Protein AF-A0A1Y6BEH5-F1 (afdb_monomer_lite)

Organism: NCBI:txid1513793

Secondary structure (DSSP, 8-state):
-PPP----------------------------------------------------TTTT-EEEEEEPTT-BTT-SS-EEEEEEE---------EEEEEEEE-TT--EEEEEEEEEETTTTEEEEE--TTTTT--EEEEEEEETTSPPEEEEEE--SEEE-B--TTSBPTT-S-----TT--S---EEEEEPHHHHHHHHHHH-----TT--EEEE-SSSS--EEEEEEES-TTSSS-SEEEEEEEE-GGGGGGTS-TTEEE----HHHHHHHHHHHHHTSTT--EEEEEEE-SSSTT--EEE-------

Radius of gyration: 27.45 Å; chains: 1; bounding box: 93×40×83 Å

Sequence (310 aa):
MARALRNTTICFLISFTYIACSDSSFNETESDKSSETKQSTDSTVEDELFTINEPISVGGAFLTCTYQPDQAQEQVNKTAECQLAGIEESKVETFEAKFFKLDIEGASYPLEILENDGRSLRWIVQETPATLQFPSFQLRLSINGSEEFNFEAKAPESLELAVNLAYWLAGEPNDFETPGVPGNEDCVEMRAKPLRDAHIASSGIDNGPLAALNDVPCVNFLNSPFLCRKVNAATQGPLFLISDFTGEFNSYASACPDSYFFGLPHGEDETLQVINLLDNQEGVDRIWVNLNDQVEENSFQVIMNQSAEQ

Structure (mmCIF, N/CA/C/O backbone):
data_AF-A0A1Y6BEH5-F1
#
_entry.id   AF-A0A1Y6BEH5-F1
#
loop_
_atom_site.group_PDB
_atom_site.id
_atom_site.type_symbol
_atom_site.label_atom_id
_atom_site.label_alt_id
_atom_site.label_comp_id
_atom_site.label_asym_id
_atom_site.label_entity_id
_atom_site.label_seq_id
_atom_site.pdbx_PDB_ins_code
_atom_site.Cartn_x
_atom_site.Cartn_y
_atom_site.Cartn_z
_atom_site.occupancy
_atom_site.B_iso_or_equiv
_atom_site.auth_seq_id
_atom_site.auth_comp_id
_atom_site.auth_asym_id
_atom_site.auth_atom_id
_atom_site.pdbx_PDB_model_num
ATOM 1 N N . MET A 1 1 ? -53.948 24.021 58.761 1.00 40.94 1 MET A N 1
ATOM 2 C CA . MET A 1 1 ? -53.669 23.598 57.370 1.00 40.94 1 MET A CA 1
ATOM 3 C C . MET A 1 1 ? -52.187 23.763 57.087 1.00 40.94 1 MET A C 1
ATOM 5 O O . MET A 1 1 ? -51.544 24.568 57.746 1.00 40.94 1 MET A O 1
ATOM 9 N N . ALA A 1 2 ? -51.667 22.878 56.243 1.00 39.91 2 ALA A N 1
ATOM 10 C CA . ALA A 1 2 ? -50.314 22.339 56.276 1.00 39.91 2 ALA A CA 1
ATOM 11 C C . ALA A 1 2 ? -49.195 23.280 55.791 1.00 39.91 2 ALA A C 1
ATOM 13 O O . ALA A 1 2 ? -49.415 24.240 55.060 1.00 39.91 2 ALA A O 1
ATOM 14 N N . ARG A 1 3 ? -47.990 22.944 56.266 1.00 37.44 3 ARG A N 1
ATOM 15 C CA . ARG A 1 3 ? -46.695 23.610 56.096 1.00 37.44 3 ARG A CA 1
ATOM 16 C C . ARG A 1 3 ? -46.134 23.459 54.676 1.00 37.44 3 ARG A C 1
ATOM 18 O O . ARG A 1 3 ? -46.269 22.404 54.069 1.00 37.44 3 ARG A O 1
ATOM 25 N N . ALA A 1 4 ? -45.416 24.488 54.232 1.00 44.19 4 ALA A N 1
ATOM 26 C CA . ALA A 1 4 ? -44.516 24.477 53.081 1.00 44.19 4 ALA A CA 1
ATOM 27 C C . ALA A 1 4 ? -43.159 23.819 53.418 1.00 44.19 4 ALA A C 1
ATOM 29 O O . ALA A 1 4 ? -42.630 24.045 54.506 1.00 44.19 4 ALA A O 1
ATOM 30 N N . LEU A 1 5 ? -42.582 23.077 52.465 1.00 38.16 5 LEU A N 1
ATOM 31 C CA . LEU A 1 5 ? -41.190 22.586 52.404 1.00 38.16 5 LEU A CA 1
ATOM 32 C C . LEU A 1 5 ? -40.837 22.505 50.902 1.00 38.16 5 LEU A C 1
ATOM 34 O O . LEU A 1 5 ? -41.513 21.795 50.171 1.00 38.16 5 LEU A O 1
ATOM 38 N N . ARG A 1 6 ? -40.098 23.473 50.346 1.00 40.03 6 ARG A N 1
ATOM 39 C CA . ARG A 1 6 ? -38.627 23.648 50.265 1.00 40.03 6 ARG A CA 1
ATOM 40 C C . ARG A 1 6 ? -37.959 22.835 49.143 1.00 40.03 6 ARG A C 1
ATOM 42 O O . ARG A 1 6 ? -37.852 21.620 49.225 1.00 40.03 6 ARG A O 1
ATOM 49 N N . ASN A 1 7 ? -37.450 23.594 48.166 1.00 41.28 7 ASN A N 1
ATOM 50 C CA . ASN A 1 7 ? -36.404 23.252 47.200 1.00 41.28 7 ASN A CA 1
ATOM 51 C C . ASN A 1 7 ? -35.220 22.531 47.849 1.00 41.28 7 ASN A C 1
ATOM 53 O O . ASN A 1 7 ? -34.773 22.913 48.934 1.00 41.28 7 ASN A O 1
ATOM 57 N N . THR A 1 8 ? -34.612 21.604 47.113 1.00 37.66 8 THR A N 1
ATOM 58 C CA . THR A 1 8 ? -33.195 21.277 47.293 1.00 37.66 8 THR A CA 1
ATOM 59 C C . THR A 1 8 ? -32.581 20.957 45.934 1.00 37.66 8 THR A C 1
ATOM 61 O O . THR A 1 8 ? -32.662 19.841 45.438 1.00 37.66 8 THR A O 1
ATOM 64 N N . THR A 1 9 ? -31.997 21.982 45.315 1.00 39.88 9 THR A N 1
ATOM 65 C CA . THR A 1 9 ? -30.960 21.834 44.293 1.00 39.88 9 THR A CA 1
ATOM 66 C C . THR A 1 9 ? -29.693 21.401 45.021 1.00 39.88 9 THR A C 1
ATOM 68 O O . THR A 1 9 ? -29.254 22.101 45.933 1.00 39.88 9 THR A O 1
ATOM 71 N N . ILE A 1 10 ? -29.126 20.254 44.658 1.00 38.78 10 ILE A N 1
ATOM 72 C CA . ILE A 1 10 ? -27.823 19.815 45.158 1.00 38.78 10 ILE A CA 1
ATOM 73 C C . ILE A 1 10 ? -26.832 19.971 44.006 1.00 38.78 10 ILE A C 1
ATOM 75 O O . ILE A 1 10 ? -26.853 19.199 43.054 1.00 38.78 10 ILE A O 1
ATOM 79 N N . CYS A 1 11 ? -25.998 21.006 44.092 1.00 32.75 11 CYS A N 1
ATOM 80 C CA . CYS A 1 11 ? -24.755 21.098 43.335 1.00 32.75 11 CYS A CA 1
ATOM 81 C C . CYS A 1 11 ? -23.691 20.287 44.080 1.00 32.75 11 CYS A C 1
ATOM 83 O O . CYS A 1 11 ? -23.475 20.529 45.268 1.00 32.75 11 CYS A O 1
ATOM 85 N N . PHE A 1 12 ? -22.996 19.385 43.391 1.00 30.17 12 PHE A N 1
ATOM 86 C CA . PHE A 1 12 ? -21.736 18.832 43.880 1.00 30.17 12 PHE A CA 1
ATOM 87 C C . PHE A 1 12 ? -20.583 19.513 43.140 1.00 30.17 12 PHE A C 1
ATOM 89 O O . PHE A 1 12 ? -20.413 19.348 41.938 1.00 30.17 12 PHE A O 1
ATOM 96 N N . LEU A 1 13 ? -19.823 20.313 43.886 1.00 33.16 13 LEU A N 1
ATOM 97 C CA . LEU A 1 13 ? -18.470 20.748 43.557 1.00 33.16 13 LEU A CA 1
ATOM 98 C C . LEU A 1 13 ? -17.536 19.809 44.320 1.00 33.16 13 LEU A C 1
ATOM 100 O O . LEU A 1 13 ? -17.614 19.752 45.547 1.00 33.16 13 LEU A O 1
ATOM 104 N N . ILE A 1 14 ? -16.676 19.078 43.616 1.00 34.44 14 ILE A N 1
ATOM 105 C CA . ILE A 1 14 ? -15.576 18.337 44.235 1.00 34.44 14 ILE A CA 1
ATOM 106 C C . ILE A 1 14 ? -14.278 18.899 43.656 1.00 34.44 14 ILE A C 1
ATOM 108 O O . ILE A 1 14 ? -13.993 18.744 42.473 1.00 34.44 14 ILE A O 1
ATOM 112 N N . SER A 1 15 ? -13.533 19.600 44.513 1.00 26.98 15 SER A N 1
ATOM 113 C CA . SER A 1 15 ? -12.147 20.015 44.294 1.00 26.98 15 SER A CA 1
ATOM 114 C C . SER A 1 15 ? -11.205 18.899 44.738 1.00 26.98 15 SER A C 1
ATOM 116 O O . SER A 1 15 ? -11.446 18.290 45.780 1.00 26.98 15 SER A O 1
ATOM 118 N N . PHE A 1 16 ? -10.084 18.719 44.037 1.00 34.97 16 PHE A N 1
ATOM 119 C CA . PHE A 1 16 ? -8.921 18.019 44.583 1.00 34.97 16 PHE A CA 1
ATOM 120 C C . PHE A 1 16 ? -7.732 18.968 44.708 1.00 34.97 16 PHE A C 1
ATOM 122 O O . PHE A 1 16 ? -7.386 19.713 43.792 1.00 34.97 16 PHE A O 1
ATOM 129 N N . THR A 1 17 ? -7.162 18.956 45.908 1.00 32.78 17 THR A N 1
ATOM 130 C CA . THR A 1 17 ? -6.032 19.757 46.369 1.00 32.78 17 THR A CA 1
ATOM 131 C C . THR A 1 17 ? -4.725 19.033 46.050 1.00 32.78 17 THR A C 1
ATOM 133 O O . THR A 1 17 ? -4.581 17.851 46.351 1.00 32.78 17 THR A O 1
ATOM 136 N N . TYR A 1 18 ? -3.761 19.761 45.491 1.00 27.81 18 TYR A N 1
ATOM 137 C CA . TYR A 1 18 ? -2.374 19.327 45.304 1.00 27.81 18 TYR A CA 1
ATOM 138 C C . TYR A 1 1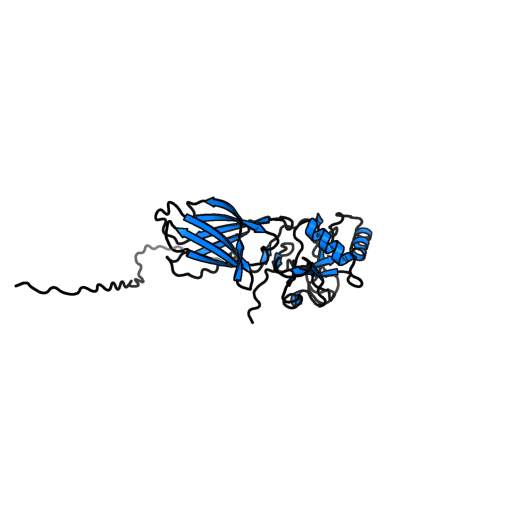8 ? -1.678 19.181 46.671 1.00 27.81 18 TYR A C 1
ATOM 140 O O . TYR A 1 18 ? -1.738 20.108 47.481 1.00 27.81 18 TYR A O 1
ATOM 148 N N . ILE A 1 19 ? -0.984 18.067 46.924 1.00 33.00 19 ILE A N 1
ATOM 149 C CA . ILE A 1 19 ? -0.007 17.959 48.019 1.00 33.00 19 ILE A CA 1
ATOM 150 C C . ILE A 1 19 ? 1.345 17.627 47.394 1.00 33.00 19 ILE A C 1
ATOM 152 O O . ILE A 1 19 ? 1.553 16.527 46.893 1.00 33.00 19 ILE A O 1
ATOM 156 N N . ALA A 1 20 ? 2.252 18.602 47.434 1.00 29.19 20 ALA A N 1
ATOM 157 C CA . ALA A 1 20 ? 3.662 18.436 47.119 1.00 29.19 20 ALA A CA 1
ATOM 158 C C . ALA A 1 20 ? 4.507 18.555 48.401 1.00 29.19 20 ALA A C 1
ATOM 160 O O . ALA A 1 20 ? 4.291 19.468 49.196 1.00 29.19 20 ALA A O 1
ATOM 161 N N . CYS A 1 21 ? 5.490 17.651 48.495 1.00 31.17 21 CYS A N 1
ATOM 162 C CA . CYS A 1 21 ? 6.735 17.655 49.282 1.00 31.17 21 CYS A CA 1
ATOM 163 C C . CYS A 1 21 ? 6.673 17.595 50.823 1.00 31.17 21 CYS A C 1
ATOM 165 O O . CYS A 1 21 ? 6.164 18.500 51.471 1.00 31.17 21 CYS A O 1
ATOM 167 N N . SER A 1 22 ? 7.373 16.619 51.424 1.00 31.11 22 SER A N 1
ATOM 168 C CA . SER A 1 22 ? 8.805 16.771 51.772 1.00 31.11 22 SER A CA 1
ATOM 169 C C . SER A 1 22 ? 9.362 15.570 52.562 1.00 31.11 22 SER A C 1
ATOM 171 O O . SER A 1 22 ? 8.717 15.090 53.492 1.00 31.11 22 SER A O 1
ATOM 173 N N . ASP A 1 23 ? 10.588 15.170 52.215 1.00 33.00 23 ASP A N 1
ATOM 174 C CA . ASP A 1 23 ? 11.483 14.211 52.887 1.00 33.00 23 ASP A CA 1
ATOM 175 C C . ASP A 1 23 ? 11.692 14.406 54.403 1.00 33.00 23 ASP A C 1
ATOM 177 O O . ASP A 1 23 ? 11.640 15.526 54.914 1.00 33.00 23 ASP A O 1
ATOM 181 N N . SER A 1 24 ? 12.086 13.325 55.102 1.00 33.28 24 SER A N 1
ATOM 182 C CA . SER A 1 24 ? 13.393 13.233 55.806 1.00 33.28 24 SER A CA 1
ATOM 183 C C . SER A 1 24 ? 13.544 11.983 56.700 1.00 33.28 24 SER A C 1
ATOM 185 O O . SER A 1 24 ? 12.731 11.754 57.589 1.00 33.28 24 SER A O 1
ATOM 187 N N . SER A 1 25 ? 14.634 11.221 56.494 1.00 31.62 25 SER A N 1
ATOM 188 C CA . SER A 1 25 ? 15.637 10.775 57.503 1.00 31.62 25 SER A CA 1
ATOM 189 C C . SER A 1 25 ? 16.457 9.588 56.935 1.00 31.62 25 SER A C 1
ATOM 191 O O . SER A 1 25 ? 15.902 8.509 56.758 1.00 31.62 25 SER A O 1
ATOM 193 N N . PHE A 1 26 ? 17.664 9.773 56.387 1.00 28.70 26 PHE A N 1
ATOM 194 C CA . PHE A 1 26 ? 18.996 9.892 57.023 1.00 28.70 26 PHE A CA 1
ATOM 195 C C . PHE A 1 26 ? 19.583 8.580 57.591 1.00 28.70 26 PHE A C 1
ATOM 197 O O . PHE A 1 26 ? 19.110 8.075 58.607 1.00 28.70 26 PHE A O 1
ATOM 204 N N . ASN A 1 27 ? 20.671 8.098 56.971 1.00 29.80 27 ASN A N 1
ATOM 205 C CA . ASN A 1 27 ? 21.875 7.641 57.675 1.00 29.80 27 ASN A CA 1
ATOM 206 C C . ASN A 1 27 ? 23.115 7.673 56.750 1.00 29.80 27 ASN A C 1
ATOM 208 O O . ASN A 1 27 ? 23.102 7.111 55.657 1.00 29.80 27 ASN A O 1
ATOM 212 N N . GLU A 1 28 ? 24.158 8.356 57.232 1.00 34.62 28 GLU A N 1
ATOM 213 C CA . 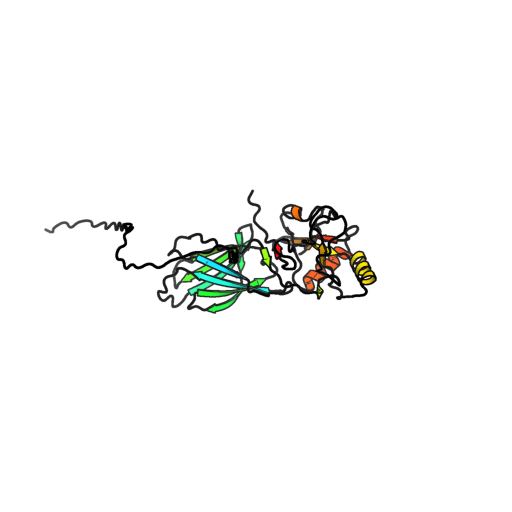GLU A 1 28 ? 25.565 8.389 56.777 1.00 34.62 28 GLU A CA 1
ATOM 214 C C . GLU A 1 28 ? 26.222 6.985 56.905 1.00 34.62 28 GLU A C 1
ATOM 216 O O . GLU A 1 28 ? 25.680 6.132 57.604 1.00 34.62 28 GLU A O 1
ATOM 221 N N . THR A 1 29 ? 27.341 6.619 56.254 1.00 30.28 29 THR A N 1
ATOM 222 C CA . THR A 1 29 ? 28.691 7.227 56.334 1.00 30.28 29 THR A CA 1
ATOM 223 C C . THR A 1 29 ? 29.611 6.821 55.154 1.00 30.28 29 THR A C 1
ATOM 225 O O . THR A 1 29 ? 29.446 5.764 54.551 1.00 30.28 29 THR A O 1
ATOM 228 N N . GLU A 1 30 ? 30.595 7.689 54.882 1.00 34.06 30 GLU A N 1
ATOM 229 C CA . GLU A 1 30 ? 31.689 7.705 53.883 1.00 34.06 30 GLU A CA 1
ATOM 230 C C . GLU A 1 30 ? 32.597 6.456 53.750 1.00 34.06 30 GLU A C 1
ATOM 232 O O . GLU A 1 30 ? 32.882 5.794 54.745 1.00 34.06 30 GLU A O 1
ATOM 237 N N . SER A 1 31 ? 33.222 6.272 52.566 1.00 27.03 31 SER A N 1
ATOM 238 C CA . SER A 1 31 ? 34.702 6.276 52.411 1.00 27.03 31 SER A CA 1
ATOM 239 C C . SER A 1 31 ? 35.182 6.243 50.935 1.00 27.03 31 SER A C 1
ATOM 241 O O . SER A 1 31 ? 34.956 5.275 50.220 1.00 27.03 31 SER A O 1
ATOM 243 N N . ASP A 1 32 ? 35.870 7.323 50.540 1.00 27.83 32 ASP A N 1
ATOM 244 C CA . ASP A 1 32 ? 37.078 7.467 49.694 1.00 27.83 32 ASP A CA 1
ATOM 245 C C . ASP A 1 32 ? 37.250 6.902 48.246 1.00 27.83 32 ASP A C 1
ATOM 247 O O . ASP A 1 32 ? 37.296 5.703 47.994 1.00 27.83 32 ASP A O 1
ATOM 251 N N . LYS A 1 33 ? 37.641 7.859 47.372 1.00 30.19 33 LYS A N 1
ATOM 252 C CA . LYS A 1 33 ? 38.680 7.855 46.300 1.00 30.19 33 LYS A CA 1
ATOM 253 C C . LYS A 1 33 ? 38.455 7.255 44.891 1.00 30.19 33 LYS A C 1
ATOM 255 O O . LYS A 1 33 ? 38.606 6.067 44.656 1.00 30.19 33 LYS A O 1
ATOM 260 N N . SER A 1 34 ? 38.413 8.198 43.933 1.00 28.83 34 SER A N 1
ATOM 261 C CA . SER A 1 34 ? 39.284 8.349 42.738 1.00 28.83 34 SER A CA 1
ATOM 262 C C . SER A 1 34 ? 39.422 7.200 41.725 1.00 28.83 34 SER A C 1
ATOM 264 O O . SER A 1 34 ? 40.198 6.274 41.946 1.00 28.83 34 SER A O 1
ATOM 266 N N . SER A 1 35 ? 38.902 7.400 40.505 1.00 31.02 35 SER A N 1
ATOM 267 C CA . SER A 1 35 ? 39.700 7.611 39.271 1.00 31.02 35 SER A CA 1
ATOM 268 C C . SER A 1 35 ? 38.796 7.753 38.037 1.00 31.02 35 SER A C 1
ATOM 270 O O . SER A 1 35 ? 37.731 7.152 37.955 1.00 31.02 35 SER A O 1
ATOM 272 N N . GLU A 1 36 ? 39.247 8.569 37.089 1.00 30.70 36 GLU A N 1
ATOM 273 C CA . GLU A 1 36 ? 38.657 8.825 35.771 1.00 30.70 36 GLU A CA 1
ATOM 274 C C . GLU A 1 36 ? 38.501 7.548 34.919 1.00 30.70 36 GLU A C 1
ATOM 276 O O . GLU A 1 36 ? 39.373 6.679 34.960 1.00 30.70 36 GLU A O 1
ATOM 281 N N . THR A 1 37 ? 37.501 7.510 34.022 1.00 25.75 37 THR A N 1
ATOM 282 C CA . THR A 1 37 ? 37.686 7.496 32.543 1.00 25.75 37 THR A CA 1
ATOM 283 C C . THR A 1 37 ? 36.512 6.822 31.794 1.00 25.75 37 THR A C 1
ATOM 285 O O . THR A 1 37 ? 36.225 5.654 32.008 1.00 25.75 37 THR A O 1
ATOM 288 N N . LYS A 1 38 ? 35.954 7.576 30.828 1.00 26.08 38 LYS A N 1
ATOM 289 C CA . LYS A 1 38 ? 35.255 7.199 29.569 1.00 26.08 38 LYS A CA 1
ATOM 290 C C . LYS A 1 38 ? 33.938 6.399 29.587 1.00 26.08 38 LYS A C 1
ATOM 292 O O . LYS A 1 38 ? 33.910 5.197 29.786 1.00 26.08 38 LYS A O 1
ATOM 297 N N . GLN A 1 39 ? 32.901 7.110 29.133 1.00 32.06 39 GLN A N 1
ATOM 298 C CA . GLN A 1 39 ? 32.168 6.854 27.882 1.00 32.06 39 GLN A CA 1
ATOM 299 C C . GLN A 1 39 ? 31.624 5.434 27.659 1.00 32.06 39 GLN A C 1
ATOM 301 O O . GLN A 1 39 ? 32.287 4.584 27.077 1.00 32.06 39 GLN A O 1
ATOM 306 N N . SER A 1 40 ? 30.345 5.268 27.986 1.00 28.25 40 SER A N 1
ATOM 307 C CA . SER A 1 40 ? 29.379 4.551 27.153 1.00 28.25 40 SER A CA 1
ATOM 308 C C . SER A 1 40 ? 27.989 5.048 27.555 1.00 28.25 40 SER A C 1
ATOM 310 O O . SER A 1 40 ? 27.420 4.618 28.554 1.00 28.25 40 SER A O 1
ATOM 312 N N . THR A 1 41 ? 27.498 6.074 26.861 1.00 28.70 41 THR A N 1
ATOM 313 C CA . THR A 1 41 ? 26.062 6.356 26.802 1.00 28.70 41 THR A CA 1
ATOM 314 C C . THR A 1 41 ? 25.482 5.321 25.859 1.00 28.70 41 THR A C 1
ATOM 316 O O . THR A 1 41 ? 25.450 5.527 24.647 1.00 28.70 41 THR A O 1
ATOM 319 N N . ASP A 1 42 ? 25.113 4.187 26.442 1.00 27.00 42 ASP A N 1
ATOM 320 C CA . ASP A 1 42 ? 24.172 3.246 25.860 1.00 27.00 42 ASP A CA 1
ATOM 321 C C . ASP A 1 42 ? 22.847 4.001 25.726 1.00 27.00 42 ASP A C 1
ATOM 323 O O . ASP A 1 42 ? 22.119 4.218 26.694 1.00 27.00 42 ASP A O 1
ATOM 327 N N . SER A 1 43 ? 22.648 4.584 24.547 1.00 28.03 43 SER A N 1
ATOM 328 C CA . SER A 1 43 ? 21.376 5.173 24.158 1.00 28.03 43 SER A CA 1
ATOM 329 C C . SER A 1 43 ? 20.601 4.029 23.530 1.00 28.03 43 SER A C 1
ATOM 331 O O . SER A 1 43 ? 20.632 3.853 22.317 1.00 28.03 43 SER A O 1
ATOM 333 N N . THR A 1 44 ? 19.967 3.210 24.367 1.00 29.55 44 THR A N 1
ATOM 334 C CA . THR A 1 44 ? 18.795 2.452 23.938 1.00 29.55 44 THR A CA 1
ATOM 335 C C . THR A 1 44 ? 17.778 3.482 23.474 1.00 29.55 44 THR A C 1
ATOM 337 O O . THR A 1 44 ? 17.158 4.168 24.286 1.00 29.55 44 THR A O 1
ATOM 340 N N . VAL A 1 45 ? 17.711 3.652 22.157 1.00 31.98 45 VAL A N 1
ATOM 341 C CA . VAL A 1 45 ? 16.562 4.218 21.465 1.00 31.98 45 VAL A CA 1
ATOM 342 C C . VAL A 1 45 ? 15.423 3.258 21.790 1.00 31.98 45 VAL A C 1
ATOM 344 O O . VAL A 1 45 ? 15.384 2.143 21.284 1.00 31.98 45 VAL A O 1
ATOM 347 N N . GLU A 1 46 ? 14.600 3.622 22.771 1.00 33.28 46 GLU A N 1
ATOM 348 C CA . GLU A 1 46 ? 13.284 3.016 22.910 1.00 33.28 46 GLU A CA 1
ATOM 349 C C . GLU A 1 46 ? 12.513 3.411 21.652 1.00 33.28 46 GLU A C 1
ATOM 351 O O . GLU A 1 46 ? 12.381 4.602 21.370 1.00 33.28 46 GLU A O 1
ATOM 356 N N . ASP A 1 47 ? 12.069 2.413 20.887 1.00 32.88 47 ASP A N 1
ATOM 357 C CA . ASP A 1 47 ? 11.087 2.573 19.822 1.00 32.88 47 ASP A CA 1
ATOM 358 C C . ASP A 1 47 ? 9.924 3.412 20.360 1.00 32.88 47 ASP A C 1
ATOM 360 O O . ASP A 1 47 ? 9.130 2.956 21.191 1.00 32.88 47 ASP A O 1
ATOM 364 N N . GLU A 1 48 ? 9.836 4.669 19.926 1.00 32.06 48 GLU A N 1
ATOM 365 C CA . GLU A 1 48 ? 8.679 5.506 20.202 1.00 32.06 48 GLU A CA 1
ATOM 366 C C . GLU A 1 48 ? 7.494 4.928 19.417 1.00 32.06 48 GLU A C 1
ATOM 368 O O . GLU A 1 48 ? 7.212 5.300 18.281 1.00 32.06 48 GLU A O 1
ATOM 373 N N . LEU A 1 49 ? 6.772 3.997 20.044 1.00 31.48 49 LEU A N 1
ATOM 374 C CA . LEU A 1 49 ? 5.395 3.657 19.702 1.00 31.48 49 LEU A CA 1
ATOM 375 C C . LEU A 1 49 ? 4.546 4.921 19.890 1.00 31.48 49 LEU A C 1
ATOM 377 O O . LEU A 1 49 ? 3.975 5.163 20.957 1.00 31.48 49 LEU A O 1
ATOM 381 N N . PHE A 1 50 ? 4.483 5.763 18.861 1.00 35.12 50 PHE A N 1
ATOM 382 C CA . PHE A 1 50 ? 3.646 6.956 18.852 1.00 35.12 50 PHE A CA 1
ATOM 383 C C . PHE A 1 50 ? 2.171 6.553 18.971 1.00 35.12 50 PHE A C 1
ATOM 385 O O . PHE A 1 50 ? 1.537 6.119 18.015 1.00 35.12 50 PHE A O 1
ATOM 392 N N . THR A 1 51 ? 1.611 6.711 20.170 1.00 36.16 51 THR A N 1
ATOM 393 C CA . THR A 1 51 ? 0.171 6.613 20.437 1.00 36.16 51 THR A CA 1
ATOM 394 C C . THR A 1 51 ? -0.315 7.990 20.877 1.00 36.16 51 THR A C 1
ATOM 396 O O . THR A 1 51 ? -0.028 8.427 21.993 1.00 36.16 51 THR A O 1
ATOM 399 N N . ILE A 1 52 ? -1.034 8.705 20.009 1.00 31.06 52 ILE A N 1
ATOM 400 C CA . ILE A 1 52 ? -1.692 9.962 20.384 1.00 31.06 52 ILE A CA 1
ATOM 401 C C . ILE A 1 52 ? -3.034 9.624 21.043 1.00 31.06 52 ILE A C 1
ATOM 403 O O . ILE A 1 52 ? -3.945 9.102 20.407 1.00 31.06 52 ILE A O 1
ATOM 407 N N . ASN A 1 53 ? -3.137 9.937 22.337 1.00 38.19 53 ASN A N 1
ATOM 408 C CA . ASN A 1 53 ? -4.341 9.792 23.152 1.00 38.19 53 ASN A CA 1
ATOM 409 C C . ASN A 1 53 ? -5.108 11.120 23.183 1.00 38.19 53 ASN A C 1
ATOM 411 O O . ASN A 1 53 ? -4.760 12.006 23.967 1.00 38.19 53 ASN A O 1
ATOM 415 N N . GLU A 1 54 ? -6.169 11.265 22.388 1.00 32.41 54 GLU A N 1
ATOM 416 C CA . GLU A 1 54 ? -7.143 12.335 22.626 1.00 32.41 54 GLU A CA 1
ATOM 417 C C . GLU A 1 54 ? -8.324 11.814 23.467 1.00 32.41 54 GLU A C 1
ATOM 419 O O . GLU A 1 54 ? -8.966 10.829 23.095 1.00 32.41 54 GLU A O 1
ATOM 424 N N . PRO A 1 55 ? -8.641 12.442 24.618 1.00 35.25 55 PRO A N 1
ATOM 425 C CA . PRO A 1 55 ? -9.752 12.016 25.460 1.00 35.25 55 PRO A CA 1
ATOM 426 C C . PRO A 1 55 ? -11.091 12.443 24.844 1.00 35.25 55 PRO A C 1
ATOM 428 O O . PRO A 1 55 ? -11.479 13.610 24.930 1.00 35.25 55 PRO A O 1
ATOM 431 N N . ILE A 1 56 ? -11.851 11.497 24.288 1.00 37.25 56 ILE A N 1
ATOM 432 C CA . ILE A 1 56 ? -13.243 11.749 23.889 1.00 37.25 56 ILE A CA 1
ATOM 433 C C . ILE A 1 56 ? -14.165 11.409 25.069 1.00 37.25 56 ILE A C 1
ATOM 435 O O . ILE A 1 56 ? -13.990 10.431 25.794 1.00 37.25 56 ILE A O 1
ATOM 439 N N . SER A 1 57 ? -15.106 12.310 25.340 1.00 34.78 57 SER A N 1
ATOM 440 C CA . SER A 1 57 ? -15.754 12.498 26.640 1.00 34.78 57 SER A CA 1
ATOM 441 C C . SER A 1 57 ? -16.813 11.449 26.994 1.00 34.78 57 SER A C 1
ATOM 443 O O . SER A 1 57 ? -17.989 11.784 27.084 1.00 34.78 57 SER A O 1
ATOM 445 N N . VAL A 1 58 ? -16.386 10.217 27.292 1.00 38.84 58 VAL A N 1
ATOM 446 C CA . VAL A 1 58 ? -17.048 9.303 28.241 1.00 38.84 58 VAL A CA 1
ATOM 447 C C . VAL A 1 58 ? -15.966 8.492 28.970 1.00 38.84 58 VAL A C 1
ATOM 449 O O . VAL A 1 58 ? -15.347 7.603 28.400 1.00 38.84 58 VAL A O 1
ATOM 452 N N . GLY A 1 59 ? -15.708 8.815 30.241 1.00 48.09 59 GLY A N 1
ATOM 453 C CA . GLY A 1 59 ? -14.872 7.997 31.137 1.00 48.09 59 GLY A CA 1
ATOM 454 C C . GLY A 1 59 ? -13.346 8.082 30.974 1.00 48.09 59 GLY A C 1
ATOM 455 O O . GLY A 1 59 ? -12.648 7.499 31.791 1.00 48.09 59 GLY A O 1
ATOM 456 N N . GLY A 1 60 ? -12.812 8.819 29.992 1.00 55.44 60 GLY A N 1
ATOM 457 C CA . GLY A 1 60 ? -11.358 8.886 29.763 1.00 55.44 60 GLY A CA 1
ATOM 458 C C . GLY A 1 60 ? -10.788 7.658 29.042 1.00 55.44 60 GLY A C 1
ATOM 459 O O . GLY A 1 60 ? -9.601 7.368 29.180 1.00 55.44 60 GLY A O 1
ATOM 460 N N . ALA A 1 61 ? -11.635 6.939 28.299 1.00 63.56 61 ALA A N 1
ATOM 461 C CA . ALA A 1 61 ? -11.244 5.780 27.510 1.00 63.56 61 ALA A CA 1
ATOM 462 C C . ALA A 1 61 ? -10.662 6.166 26.138 1.00 63.56 61 ALA A C 1
ATOM 464 O O . ALA A 1 61 ? -11.067 7.175 25.558 1.00 63.56 61 ALA A O 1
ATOM 465 N N . PHE A 1 62 ? -9.742 5.351 25.614 1.00 71.50 62 PHE A N 1
ATOM 466 C CA . PHE A 1 62 ? -9.086 5.563 24.317 1.00 71.50 62 PHE A CA 1
ATOM 467 C C . PHE A 1 62 ? -8.919 4.251 23.540 1.00 71.50 62 PHE A C 1
ATOM 469 O O . PHE A 1 62 ? -8.693 3.195 24.136 1.00 71.50 62 PHE A O 1
ATOM 476 N N . LEU A 1 63 ? -9.065 4.329 22.213 1.00 76.31 63 LEU A N 1
ATOM 477 C CA . LEU A 1 63 ? -8.846 3.221 21.283 1.00 76.31 63 LEU A CA 1
ATOM 478 C C . LEU A 1 63 ? -7.401 3.263 20.788 1.00 76.31 63 LEU A C 1
ATOM 480 O O . LEU A 1 63 ? -6.929 4.295 20.321 1.00 76.31 63 LEU A O 1
ATOM 484 N N . THR A 1 64 ? -6.729 2.124 20.827 1.00 81.69 64 THR A N 1
ATOM 485 C CA . THR A 1 64 ? -5.413 1.927 20.218 1.00 81.69 64 THR A CA 1
ATOM 486 C C . THR A 1 64 ? -5.532 0.795 19.212 1.00 81.69 64 THR A C 1
ATOM 488 O O . THR A 1 64 ? -6.105 -0.234 19.548 1.00 81.69 64 THR A O 1
ATOM 491 N N . CYS A 1 65 ? -5.014 0.968 17.997 1.00 80.56 65 CYS A N 1
ATOM 492 C CA . CYS A 1 65 ? -4.952 -0.090 16.991 1.00 80.56 65 CYS A CA 1
ATOM 493 C C . CYS A 1 65 ? -3.520 -0.215 16.469 1.00 80.56 65 CYS A C 1
ATOM 495 O O . CYS A 1 65 ? -2.907 0.791 16.119 1.00 80.56 65 CYS A O 1
ATOM 497 N N . THR A 1 66 ? -3.002 -1.437 16.404 1.00 79.94 66 THR A N 1
ATOM 498 C CA . THR A 1 66 ? -1.658 -1.752 15.911 1.00 79.94 66 THR A CA 1
ATOM 499 C C . THR A 1 66 ? -1.725 -2.882 14.894 1.00 79.94 66 THR A C 1
ATOM 501 O O . THR A 1 66 ? -2.493 -3.832 15.046 1.00 79.94 66 THR A O 1
ATOM 504 N N . TYR A 1 67 ? -0.931 -2.795 13.829 1.00 80.50 67 TYR A N 1
ATOM 505 C CA . TYR A 1 67 ? -0.771 -3.921 12.913 1.00 80.50 67 TYR A CA 1
ATOM 506 C C . TYR A 1 67 ? 0.082 -5.007 13.569 1.00 80.50 67 TYR A C 1
ATOM 508 O O . TYR A 1 67 ? 0.986 -4.714 14.351 1.00 80.50 67 TYR A O 1
ATOM 516 N N . GLN A 1 68 ? -0.227 -6.268 13.272 1.00 72.06 68 GLN A N 1
ATOM 517 C CA . GLN A 1 68 ? 0.603 -7.379 13.734 1.00 72.06 68 GLN A CA 1
ATOM 518 C C . GLN A 1 68 ? 1.966 -7.346 13.020 1.00 72.06 68 GLN A C 1
ATOM 520 O O . GLN A 1 68 ? 2.004 -7.021 11.830 1.00 72.06 68 GLN A O 1
ATOM 525 N N . PRO A 1 69 ? 3.068 -7.700 13.701 1.00 61.69 69 PRO A N 1
ATOM 526 C CA . PRO A 1 69 ? 4.369 -7.818 13.051 1.00 61.69 69 PRO A CA 1
ATOM 527 C C . PRO A 1 69 ? 4.360 -8.924 11.979 1.00 61.69 69 PRO A C 1
ATOM 529 O O . PRO A 1 69 ? 3.518 -9.827 11.997 1.00 61.69 69 PRO A O 1
ATOM 532 N N . ASP A 1 70 ? 5.306 -8.847 11.039 1.00 62.00 70 ASP A N 1
ATOM 533 C CA . ASP A 1 70 ? 5.600 -9.876 10.025 1.00 62.00 70 ASP A CA 1
ATOM 534 C C . ASP A 1 70 ? 4.501 -10.149 8.979 1.00 62.00 70 ASP A C 1
ATOM 536 O O . ASP A 1 70 ? 4.470 -11.205 8.334 1.00 62.00 70 ASP A O 1
ATOM 540 N N . GLN A 1 71 ? 3.579 -9.210 8.751 1.00 68.88 71 GLN A N 1
ATOM 541 C CA . GLN A 1 71 ? 2.591 -9.380 7.686 1.00 68.88 71 GLN A CA 1
ATOM 542 C C . GLN A 1 71 ? 3.224 -9.127 6.310 1.00 68.88 71 GLN A C 1
ATOM 544 O O . GLN A 1 71 ? 3.585 -8.002 5.968 1.00 68.88 71 GLN A O 1
ATOM 549 N N . ALA A 1 72 ? 3.262 -10.154 5.461 1.00 64.69 72 ALA A N 1
ATOM 550 C CA . ALA A 1 72 ? 3.784 -10.053 4.094 1.00 64.69 72 ALA A CA 1
ATOM 551 C C . ALA A 1 72 ? 2.958 -9.107 3.209 1.00 64.69 72 ALA A C 1
ATOM 553 O O . ALA A 1 72 ? 1.730 -9.056 3.335 1.00 64.69 72 ALA A O 1
ATOM 554 N N . GLN A 1 73 ? 3.622 -8.392 2.294 1.00 59.53 73 GLN A N 1
ATOM 555 C CA . GLN A 1 73 ? 3.028 -7.471 1.304 1.00 59.53 73 GLN A CA 1
ATOM 556 C C . GLN A 1 73 ? 1.832 -8.062 0.527 1.00 59.53 73 GLN A C 1
ATOM 558 O O . GLN A 1 73 ? 0.927 -7.342 0.116 1.00 59.53 73 GLN A O 1
ATOM 563 N N . GLU A 1 74 ? 1.800 -9.382 0.361 1.00 58.03 74 GLU A N 1
ATOM 564 C CA . GLU A 1 74 ? 0.816 -10.109 -0.447 1.00 58.03 74 GLU A CA 1
ATOM 565 C C . GLU A 1 74 ? -0.449 -10.549 0.285 1.00 58.03 74 GLU A C 1
ATOM 567 O O . GLU A 1 74 ? -1.346 -11.125 -0.336 1.00 58.03 74 GLU A O 1
ATOM 572 N N . GLN A 1 75 ? -0.517 -10.359 1.604 1.00 60.41 75 GLN A N 1
ATOM 573 C CA . GLN A 1 75 ? -1.708 -10.763 2.332 1.00 60.41 75 GLN A CA 1
ATOM 574 C C . GLN A 1 75 ? -2.878 -9.917 1.840 1.00 60.41 75 GLN A C 1
ATOM 576 O O . GLN A 1 75 ? -2.956 -8.724 2.129 1.00 60.41 75 GLN A O 1
ATOM 581 N N . VAL A 1 76 ? -3.791 -10.569 1.108 1.00 53.53 76 VAL A N 1
ATOM 582 C CA . VAL A 1 76 ? -5.049 -9.969 0.640 1.00 53.53 76 VAL A CA 1
ATOM 583 C C . VAL A 1 76 ? -5.750 -9.302 1.815 1.00 53.53 76 VAL A C 1
ATOM 585 O O . VAL A 1 76 ? -6.294 -8.222 1.673 1.00 53.53 76 VAL A O 1
ATOM 588 N N . ASN A 1 77 ? -5.661 -9.896 3.000 1.00 65.44 77 ASN A N 1
ATOM 589 C CA . ASN A 1 77 ? -6.196 -9.296 4.199 1.00 65.44 77 ASN A CA 1
ATOM 590 C C . ASN A 1 77 ? -5.113 -9.161 5.269 1.00 65.44 77 ASN A C 1
ATOM 592 O O . ASN A 1 77 ? -4.465 -10.146 5.620 1.00 65.44 77 ASN A O 1
ATOM 596 N N . LYS A 1 78 ? -4.964 -7.952 5.808 1.00 76.88 78 LYS A N 1
ATOM 597 C CA . LYS A 1 78 ? -4.081 -7.640 6.941 1.00 76.88 78 LYS A CA 1
ATOM 598 C C . LYS A 1 78 ? -4.872 -7.680 8.238 1.00 76.88 78 LYS A C 1
ATOM 600 O O . LYS A 1 78 ? -6.099 -7.602 8.215 1.00 76.88 78 LYS A O 1
ATOM 605 N N . THR A 1 79 ? -4.193 -7.812 9.370 1.00 81.19 79 THR A N 1
ATOM 606 C CA . THR A 1 79 ? -4.868 -7.848 10.673 1.00 81.19 79 THR A CA 1
ATOM 607 C C . THR A 1 79 ? -4.329 -6.772 11.584 1.00 81.19 79 THR A C 1
ATOM 609 O O . THR A 1 79 ? -3.124 -6.718 11.829 1.00 81.19 79 THR A O 1
ATOM 612 N N . ALA A 1 80 ? -5.237 -5.980 12.138 1.00 79.00 80 ALA A N 1
ATOM 613 C CA . ALA A 1 80 ? -4.931 -5.033 13.193 1.00 79.00 80 ALA A CA 1
ATOM 614 C C . ALA A 1 80 ? -5.476 -5.561 14.523 1.00 79.00 80 ALA A C 1
ATOM 616 O O . ALA A 1 80 ? -6.584 -6.095 14.594 1.00 79.00 80 ALA A O 1
ATOM 617 N N . GLU A 1 81 ? -4.693 -5.429 15.583 1.00 82.81 81 GLU A N 1
ATOM 618 C CA . GLU A 1 81 ? -5.152 -5.606 16.952 1.00 82.81 81 GLU A CA 1
ATOM 619 C C . GLU A 1 81 ? -5.587 -4.253 17.497 1.00 82.81 81 GLU A C 1
ATOM 621 O O . GLU A 1 81 ? -4.812 -3.305 17.519 1.00 82.81 81 GLU A O 1
ATOM 626 N N . CYS A 1 82 ? -6.839 -4.161 17.927 1.00 81.00 82 CYS A N 1
ATOM 627 C CA . CYS A 1 82 ? -7.420 -2.961 18.498 1.00 81.00 82 CYS A CA 1
ATOM 628 C C . CYS A 1 82 ? -7.802 -3.202 19.958 1.00 81.00 82 CYS A C 1
ATOM 630 O O . CYS A 1 82 ? -8.448 -4.199 20.278 1.00 81.00 82 CYS A O 1
ATOM 632 N N . GLN A 1 83 ? -7.456 -2.274 20.842 1.00 81.06 83 GLN A N 1
ATOM 633 C CA . GLN A 1 83 ? -7.729 -2.338 22.271 1.00 81.06 83 GLN A CA 1
ATOM 634 C C . GLN A 1 83 ? -8.375 -1.043 22.758 1.00 81.06 83 GLN A C 1
ATOM 636 O O . GLN A 1 83 ? -7.979 0.049 22.358 1.00 81.06 83 GLN A O 1
ATOM 641 N N . LEU A 1 84 ? -9.349 -1.170 23.658 1.00 78.38 84 LEU A N 1
ATOM 642 C CA . LEU A 1 84 ? -9.950 -0.042 24.361 1.00 78.38 84 LEU A CA 1
ATOM 643 C C . LEU A 1 84 ? -9.428 0.014 25.802 1.00 78.38 84 LEU A C 1
ATOM 645 O O . LEU A 1 84 ? -9.667 -0.896 26.594 1.00 78.38 84 LEU A O 1
ATOM 649 N N . ALA A 1 85 ? -8.731 1.089 26.154 1.00 71.56 85 ALA A N 1
ATOM 650 C CA . ALA A 1 85 ? -8.232 1.337 27.505 1.00 71.56 85 ALA A CA 1
ATOM 651 C C . ALA A 1 85 ? -9.115 2.353 28.245 1.00 71.56 85 ALA A C 1
ATOM 653 O O . ALA A 1 85 ? -9.825 3.128 27.616 1.00 71.56 85 ALA A O 1
ATOM 654 N N . GLY A 1 86 ? -9.069 2.375 29.584 1.00 63.09 86 GLY A N 1
ATOM 655 C CA . GLY A 1 86 ? -9.688 3.432 30.405 1.00 63.09 86 GLY A CA 1
ATOM 656 C C . GLY A 1 86 ? -11.171 3.255 30.758 1.00 63.09 86 GLY A C 1
ATOM 657 O O . GLY A 1 86 ? -11.736 4.109 31.435 1.00 63.09 86 GLY A O 1
ATOM 658 N N . ILE A 1 87 ? -11.810 2.146 30.377 1.00 61.09 87 ILE A N 1
ATOM 659 C CA . ILE A 1 87 ? -13.110 1.768 30.947 1.00 61.09 87 ILE A CA 1
ATOM 660 C C . ILE A 1 87 ? -12.843 1.050 32.274 1.00 61.09 87 ILE A C 1
ATOM 662 O O . ILE A 1 87 ? -12.227 -0.014 32.281 1.00 61.09 87 ILE A O 1
ATOM 666 N N . GLU A 1 88 ? -13.281 1.620 33.405 1.00 55.91 88 GLU A N 1
ATOM 667 C CA . GLU A 1 88 ? -13.285 0.890 34.681 1.00 55.91 88 GLU A CA 1
ATOM 668 C C . GLU A 1 88 ? -13.983 -0.464 34.464 1.00 55.91 88 GLU A C 1
ATOM 670 O O . GLU A 1 88 ? -15.103 -0.473 33.949 1.00 55.91 88 GLU A O 1
ATOM 675 N N . GLU A 1 89 ? -13.349 -1.579 34.874 1.00 50.56 89 GLU A N 1
ATOM 676 C CA . GLU A 1 89 ? -13.754 -3.004 34.711 1.00 50.56 89 GLU A CA 1
ATOM 677 C C . GLU A 1 89 ? -15.139 -3.383 35.301 1.00 50.56 89 GLU A C 1
ATOM 679 O O . GLU A 1 89 ? -15.442 -4.531 35.638 1.00 50.56 89 GLU A O 1
ATOM 684 N N . SER A 1 90 ? -16.021 -2.412 35.467 1.00 45.28 90 SER A N 1
ATOM 685 C CA . SER A 1 90 ? -17.401 -2.523 35.887 1.00 45.28 90 SER A CA 1
ATOM 686 C C . SER A 1 90 ? -18.254 -3.306 34.879 1.00 45.28 90 SER A C 1
ATOM 688 O O . SER A 1 90 ? -19.038 -2.755 34.119 1.00 45.28 90 SER A O 1
ATOM 690 N N . LYS A 1 91 ? -18.117 -4.638 34.925 1.00 49.78 91 LYS A N 1
ATOM 691 C CA . LYS A 1 91 ? -19.098 -5.665 34.524 1.00 49.78 91 LYS A CA 1
ATOM 692 C C . LYS A 1 91 ? -19.987 -5.285 33.333 1.00 49.78 91 LYS A C 1
ATOM 694 O O . LYS A 1 91 ? -21.213 -5.262 33.442 1.00 49.78 91 LYS A O 1
ATOM 699 N N . VAL A 1 92 ? -19.380 -5.040 32.179 1.00 53.09 92 VAL A N 1
ATOM 700 C CA . VAL A 1 92 ? -20.127 -4.997 30.923 1.00 53.09 92 VAL A CA 1
ATOM 701 C C . VAL A 1 92 ? -20.372 -6.444 30.493 1.00 53.09 92 VAL A C 1
ATOM 703 O O . VAL A 1 92 ? -19.532 -7.067 29.857 1.00 53.09 92 VAL A O 1
ATOM 706 N N . GLU A 1 93 ? -21.498 -7.027 30.913 1.00 57.66 93 GLU A N 1
ATOM 707 C CA . GLU A 1 93 ? -21.810 -8.439 30.620 1.00 57.66 93 GLU A CA 1
ATOM 708 C C . GLU A 1 93 ? -22.195 -8.668 29.148 1.00 57.66 93 GLU A C 1
ATOM 710 O O . GLU A 1 93 ? -22.071 -9.782 28.646 1.00 57.66 93 GLU A O 1
ATOM 715 N N . THR A 1 94 ? -22.649 -7.622 28.448 1.00 68.75 94 THR A N 1
ATOM 716 C CA . THR A 1 94 ? -22.975 -7.666 27.014 1.00 68.75 94 THR A CA 1
ATOM 717 C C . THR A 1 94 ? -22.650 -6.328 26.351 1.00 68.75 94 THR A C 1
ATOM 719 O O . THR A 1 94 ? -23.173 -5.286 26.749 1.00 68.75 94 THR A O 1
ATOM 722 N N . PHE A 1 95 ? -21.796 -6.366 25.331 1.00 78.06 95 PHE A N 1
ATOM 723 C CA . PHE A 1 95 ? -21.517 -5.242 24.443 1.00 78.06 95 PHE A CA 1
ATOM 724 C C . PHE A 1 95 ? -21.566 -5.703 22.984 1.00 78.06 95 PHE A C 1
ATOM 726 O O . PHE A 1 95 ? -21.323 -6.872 22.682 1.00 78.06 95 PHE A O 1
ATOM 733 N N . GLU A 1 96 ? -21.871 -4.776 22.084 1.00 86.44 96 GLU A N 1
ATOM 734 C CA . GLU A 1 96 ? -21.750 -4.946 20.638 1.00 86.44 96 GLU A CA 1
ATOM 735 C C . GLU A 1 96 ? -20.663 -3.991 20.143 1.00 86.44 96 GLU A C 1
ATOM 737 O O . GLU A 1 96 ? -20.744 -2.790 20.390 1.00 86.44 96 GLU A O 1
ATOM 742 N N . ALA A 1 97 ? -19.642 -4.530 19.478 1.00 88.44 97 ALA A N 1
ATOM 743 C CA . ALA A 1 97 ? -18.548 -3.762 18.895 1.00 88.44 97 ALA A CA 1
ATOM 744 C C . ALA A 1 97 ? -18.614 -3.858 17.368 1.00 88.44 97 ALA A C 1
ATOM 746 O O . ALA A 1 97 ? -18.769 -4.951 16.819 1.00 88.44 97 ALA A O 1
ATOM 747 N N . LYS A 1 98 ? -18.482 -2.719 16.689 1.00 93.31 98 LYS A N 1
ATOM 748 C CA . LYS A 1 98 ? -18.339 -2.624 15.234 1.00 93.31 98 LYS A CA 1
ATOM 749 C C . LYS A 1 98 ? -17.103 -1.808 14.907 1.00 93.31 98 LYS A C 1
ATOM 751 O O . LYS A 1 98 ? -16.933 -0.720 15.449 1.00 93.31 98 LYS A O 1
ATOM 756 N N . PHE A 1 99 ? -16.283 -2.318 14.002 1.00 93.50 99 PHE A N 1
ATOM 757 C CA . PHE A 1 99 ? -15.068 -1.650 13.560 1.00 93.50 99 PHE A CA 1
ATOM 758 C C . PHE A 1 99 ? -15.208 -1.171 12.126 1.00 93.50 99 PHE A C 1
ATOM 760 O O . PHE A 1 99 ? -15.816 -1.843 11.292 1.00 93.50 99 PHE A O 1
ATOM 767 N N . PHE A 1 100 ? -14.631 -0.008 11.851 1.00 93.06 100 PHE A N 1
ATOM 768 C CA . PHE A 1 100 ? -14.612 0.603 10.534 1.00 93.06 100 PHE A CA 1
ATOM 769 C C . PHE A 1 100 ? -13.252 1.242 10.259 1.00 93.06 100 PHE A C 1
ATOM 771 O O . PHE A 1 100 ? -12.594 1.722 11.180 1.00 93.06 100 PHE A O 1
ATOM 778 N N . LYS A 1 101 ? -12.880 1.320 8.982 1.00 89.94 101 LYS A N 1
ATOM 779 C CA . LYS A 1 101 ? -11.895 2.288 8.483 1.00 89.94 101 LYS A CA 1
ATOM 780 C C . LYS A 1 101 ? -12.642 3.511 7.984 1.00 89.94 101 LYS A C 1
ATOM 782 O O . LYS A 1 101 ? -13.728 3.368 7.417 1.00 89.94 101 LYS A O 1
ATOM 787 N N . LEU A 1 102 ? -12.080 4.690 8.198 1.00 86.44 102 LEU A N 1
ATOM 788 C CA . LEU A 1 102 ? -12.623 5.937 7.672 1.00 86.44 102 LEU A CA 1
ATOM 789 C C . LEU A 1 102 ? -11.727 6.419 6.536 1.00 86.44 102 LEU A C 1
ATOM 791 O O . LEU A 1 102 ? -10.519 6.545 6.732 1.00 86.44 102 LEU A O 1
ATOM 795 N N . ASP A 1 103 ? -12.304 6.681 5.363 1.00 81.19 103 ASP A N 1
ATOM 796 C CA . ASP A 1 103 ? -11.568 7.395 4.318 1.00 81.19 103 ASP A CA 1
ATOM 797 C C . ASP A 1 103 ? -11.432 8.893 4.642 1.00 81.19 103 ASP A C 1
ATOM 799 O O . ASP A 1 103 ? -11.943 9.394 5.647 1.00 81.19 103 ASP A O 1
ATOM 803 N N . ILE A 1 104 ? -10.727 9.618 3.772 1.00 75.06 104 ILE A N 1
ATOM 804 C CA . ILE A 1 104 ? -10.488 11.062 3.906 1.00 75.06 104 ILE A CA 1
ATOM 805 C C . ILE A 1 104 ? -11.776 11.904 3.854 1.00 75.06 104 ILE A C 1
ATOM 807 O O . ILE A 1 104 ? -11.770 13.048 4.301 1.00 75.06 104 ILE A O 1
ATOM 811 N N . GLU A 1 105 ? -12.876 11.357 3.327 1.00 77.62 105 GLU A N 1
ATOM 812 C CA . GLU A 1 105 ? -14.189 12.012 3.258 1.00 77.62 105 GLU A CA 1
ATOM 813 C C . GLU A 1 105 ? -15.085 11.633 4.456 1.00 77.62 105 GLU A C 1
ATOM 815 O O . GLU A 1 105 ? -16.199 12.145 4.596 1.00 77.62 105 GLU A O 1
ATOM 820 N N . GLY A 1 106 ? -14.605 10.746 5.336 1.00 79.81 106 GLY A N 1
ATOM 821 C CA . GLY A 1 106 ? -15.326 10.235 6.498 1.00 79.81 106 GLY A CA 1
ATOM 822 C C . GLY A 1 106 ? -16.280 9.079 6.188 1.00 79.81 106 GLY A C 1
ATOM 823 O O . GLY A 1 106 ? -17.083 8.706 7.051 1.00 79.81 106 GLY A O 1
ATOM 824 N N . ALA A 1 107 ? -16.228 8.488 4.990 1.00 84.94 107 ALA A N 1
ATOM 825 C CA . ALA A 1 107 ? -17.018 7.303 4.687 1.00 84.94 107 ALA A CA 1
ATOM 826 C C . ALA A 1 107 ? -16.463 6.089 5.442 1.00 84.94 107 ALA A C 1
ATOM 828 O O . ALA A 1 107 ? -15.255 5.862 5.507 1.00 84.94 107 ALA A O 1
ATOM 829 N N . SER A 1 108 ? -17.366 5.303 6.031 1.00 88.12 108 SER A N 1
ATOM 830 C CA . SER A 1 108 ? -17.009 4.162 6.875 1.00 88.12 108 SER A CA 1
ATOM 831 C C . SER A 1 108 ? -17.032 2.847 6.095 1.00 88.12 108 SER A C 1
ATOM 833 O O . SER A 1 108 ? -18.059 2.477 5.523 1.00 88.12 108 SER A O 1
ATOM 835 N N . TYR A 1 109 ? -15.931 2.101 6.155 1.00 88.44 109 TYR A N 1
ATOM 836 C CA . TYR A 1 109 ? -15.784 0.773 5.560 1.00 88.44 109 TYR A CA 1
ATOM 837 C C . TYR A 1 109 ? -15.710 -0.266 6.680 1.00 88.44 109 TYR A C 1
ATOM 839 O O . TYR A 1 109 ? -14.781 -0.197 7.485 1.00 88.44 109 TYR A O 1
ATOM 847 N N . PRO A 1 110 ? -16.680 -1.191 6.792 1.00 91.19 110 PRO A N 1
ATOM 848 C CA . PRO A 1 110 ? -16.727 -2.131 7.905 1.00 91.19 110 PRO A CA 1
ATOM 849 C C . PRO A 1 110 ? -15.541 -3.098 7.869 1.00 91.19 110 PRO A C 1
ATOM 851 O O . PRO A 1 110 ? -15.195 -3.622 6.811 1.00 91.19 110 PRO A O 1
ATOM 854 N N . LEU A 1 111 ? -14.971 -3.356 9.043 1.00 90.38 111 LEU A N 1
ATOM 855 C CA . LEU A 1 111 ? -13.944 -4.366 9.269 1.00 90.38 111 LEU A CA 1
ATOM 856 C C . LEU A 1 111 ? -14.559 -5.609 9.915 1.00 90.38 111 LEU A C 1
ATOM 858 O O . LEU A 1 111 ? -15.442 -5.511 10.773 1.00 90.38 111 LEU A O 1
ATOM 862 N N . GLU A 1 112 ? -14.077 -6.784 9.518 1.00 91.88 112 GLU A N 1
ATOM 863 C CA . GLU A 1 112 ? -14.490 -8.051 10.122 1.00 91.88 112 GLU A CA 1
ATOM 864 C C . GLU A 1 112 ? -13.728 -8.283 11.430 1.00 91.88 112 GLU A C 1
ATOM 866 O O . GLU A 1 112 ? -12.513 -8.123 11.482 1.00 91.88 112 GLU A O 1
ATOM 871 N N . ILE A 1 113 ? -14.429 -8.672 12.497 1.00 90.88 113 ILE A N 1
ATOM 872 C CA . ILE A 1 113 ? -13.800 -9.078 13.759 1.00 90.88 113 ILE A CA 1
ATOM 873 C C . ILE A 1 113 ? -13.458 -10.564 13.655 1.00 90.88 113 ILE A C 1
ATOM 875 O O . ILE A 1 113 ? -14.359 -11.399 13.594 1.00 90.88 113 ILE A O 1
ATOM 879 N N . LEU A 1 114 ? -12.167 -10.887 13.674 1.00 89.00 114 LEU A N 1
ATOM 880 C CA . LEU A 1 114 ? -11.661 -12.259 13.661 1.00 89.00 114 LEU A CA 1
ATOM 881 C C . LEU A 1 114 ? -11.650 -12.864 15.064 1.00 89.00 114 LEU A C 1
ATOM 883 O O . LEU A 1 114 ? -12.109 -13.985 15.274 1.00 89.00 114 LEU A O 1
ATOM 887 N N . GLU A 1 115 ? -11.138 -12.103 16.032 1.00 89.44 115 GLU A N 1
ATOM 888 C CA . GLU A 1 115 ? -11.014 -12.530 17.423 1.00 89.44 115 GLU A CA 1
ATOM 889 C C . GLU A 1 115 ? -11.420 -11.411 18.381 1.00 89.44 115 GLU A C 1
ATOM 891 O O . GLU A 1 115 ? -11.331 -10.224 18.066 1.00 89.44 115 GLU A O 1
ATOM 896 N N . ASN A 1 116 ? -11.881 -11.799 19.568 1.00 86.50 116 ASN A N 1
ATOM 897 C CA . ASN A 1 116 ? -12.295 -10.890 20.629 1.00 86.50 116 ASN A CA 1
ATOM 898 C C . ASN A 1 116 ? -11.920 -11.498 21.985 1.00 86.50 116 ASN A C 1
ATOM 900 O O . ASN A 1 116 ? -12.373 -12.596 22.322 1.00 86.50 116 ASN A O 1
ATOM 904 N N . ASP A 1 117 ? -11.149 -10.756 22.772 1.00 83.44 117 ASP A N 1
ATOM 905 C CA . ASP A 1 117 ? -11.016 -10.960 24.206 1.00 83.44 117 ASP A CA 1
ATOM 906 C C . ASP A 1 117 ? -11.840 -9.908 24.959 1.00 83.44 117 ASP A C 1
ATOM 908 O O . ASP A 1 117 ? -11.399 -8.794 25.254 1.00 83.44 117 ASP A O 1
ATOM 912 N N . GLY A 1 118 ? -13.062 -10.300 25.322 1.00 74.00 118 GLY A N 1
ATOM 913 C CA . GLY A 1 118 ? -14.001 -9.422 26.013 1.00 74.00 118 GLY A CA 1
ATOM 914 C C . GLY A 1 118 ? -13.598 -9.073 27.447 1.00 74.00 118 GLY A C 1
ATOM 915 O O . GLY A 1 118 ? -14.262 -8.242 28.059 1.00 74.00 118 GLY A O 1
ATOM 916 N N . ARG A 1 119 ? -12.544 -9.692 28.004 1.00 73.25 119 ARG A N 1
ATOM 917 C CA . ARG A 1 119 ? -12.004 -9.318 29.321 1.00 73.25 119 ARG A CA 1
ATOM 918 C C . ARG A 1 119 ? -11.051 -8.140 29.223 1.00 73.25 119 ARG A C 1
ATOM 920 O O . ARG A 1 119 ? -11.100 -7.265 30.075 1.00 73.25 119 ARG A O 1
ATOM 927 N N . SER A 1 120 ? -10.198 -8.140 28.203 1.00 72.75 120 SER A N 1
ATOM 928 C CA . SER A 1 120 ? -9.224 -7.074 27.958 1.00 72.75 120 SER A CA 1
ATOM 929 C C . SER A 1 120 ? -9.741 -5.993 27.008 1.00 72.75 120 SER A C 1
ATOM 931 O O . SER A 1 120 ? -9.019 -5.031 26.758 1.00 72.75 120 SER A O 1
ATOM 933 N N . LEU A 1 121 ? -10.980 -6.138 26.506 1.00 79.44 121 LEU A N 1
ATOM 934 C CA . LEU A 1 121 ? -11.574 -5.275 25.479 1.00 79.44 121 LEU A CA 1
ATOM 935 C C . LEU A 1 121 ? -10.613 -5.126 24.296 1.00 79.44 121 LEU A C 1
ATOM 937 O O . LEU A 1 121 ? -10.224 -4.023 23.910 1.00 79.44 121 LEU A O 1
ATOM 941 N N . ARG A 1 122 ? -10.190 -6.281 23.781 1.00 83.62 122 ARG A N 1
ATOM 942 C CA . ARG A 1 122 ? -9.219 -6.413 22.702 1.00 83.62 122 ARG A CA 1
ATOM 943 C C . ARG A 1 122 ? -9.835 -7.197 21.557 1.00 83.62 122 ARG A C 1
ATOM 945 O O . ARG A 1 122 ? -10.451 -8.239 21.772 1.00 83.62 122 ARG A O 1
ATOM 952 N N . TRP A 1 123 ? -9.636 -6.722 20.340 1.00 90.12 123 TRP A N 1
ATOM 953 C CA . TRP A 1 123 ? -10.164 -7.314 19.119 1.00 90.12 123 TRP A CA 1
ATOM 954 C C . TRP A 1 123 ? -9.058 -7.465 18.091 1.00 90.12 123 TRP A C 1
ATOM 956 O O . TRP A 1 123 ? -8.201 -6.598 17.975 1.00 90.12 123 TRP A O 1
ATOM 966 N N . ILE A 1 124 ? -9.105 -8.542 17.319 1.00 88.50 124 ILE A N 1
ATOM 967 C CA . ILE A 1 124 ? -8.323 -8.667 16.091 1.00 88.50 124 ILE A CA 1
ATOM 968 C C . ILE A 1 124 ? -9.293 -8.451 14.945 1.00 88.50 124 ILE A C 1
ATOM 970 O O . ILE A 1 124 ? -10.269 -9.193 14.811 1.00 88.50 124 ILE A O 1
ATOM 974 N N . VAL A 1 125 ? -9.043 -7.424 14.145 1.00 90.88 125 VAL A N 1
ATOM 975 C CA . VAL A 1 125 ? -9.872 -7.053 13.001 1.00 90.88 125 VAL A CA 1
ATOM 976 C C . VAL A 1 125 ? -9.137 -7.325 1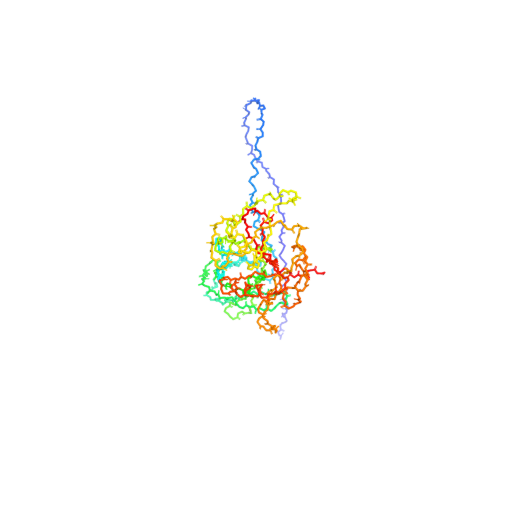1.700 1.00 90.88 125 VAL A C 1
ATOM 978 O O . VAL A 1 125 ? -7.917 -7.197 11.625 1.00 90.88 125 VAL A O 1
ATOM 981 N N . GLN A 1 126 ? -9.887 -7.718 10.678 1.00 88.69 126 GLN A N 1
ATOM 982 C CA . GLN A 1 126 ? -9.383 -7.986 9.343 1.00 88.69 126 GLN A CA 1
ATOM 983 C C . GLN A 1 126 ? -9.620 -6.790 8.428 1.00 88.69 126 GLN A C 1
ATOM 985 O O . GLN A 1 126 ? -10.756 -6.355 8.235 1.00 88.69 126 GLN A O 1
ATOM 990 N N . GLU A 1 127 ? -8.540 -6.303 7.833 1.00 82.62 127 GLU A N 1
ATOM 991 C CA . GLU A 1 127 ? -8.549 -5.301 6.779 1.00 82.62 127 GLU A CA 1
ATOM 992 C C . GLU A 1 127 ? -8.595 -5.929 5.397 1.00 82.62 127 GLU A C 1
ATOM 994 O O . GLU A 1 127 ? -8.195 -7.075 5.201 1.00 82.62 127 GLU A O 1
ATOM 999 N N . THR A 1 128 ? -9.049 -5.138 4.428 1.00 75.38 128 THR A N 1
ATOM 1000 C CA . THR A 1 128 ? -9.071 -5.515 3.013 1.00 75.38 128 THR A CA 1
ATOM 1001 C C . THR A 1 128 ? -8.073 -4.665 2.224 1.00 75.38 128 THR A C 1
ATOM 1003 O O . THR A 1 128 ? -7.742 -3.556 2.660 1.00 75.38 128 THR A O 1
ATOM 1006 N N . PRO A 1 129 ? -7.674 -5.077 1.006 1.00 70.50 129 PRO A N 1
ATOM 1007 C CA . PRO A 1 129 ? -6.787 -4.283 0.153 1.00 70.50 129 PRO A CA 1
ATOM 1008 C C . PRO A 1 129 ? -7.351 -2.906 -0.202 1.00 70.50 129 PRO A C 1
ATOM 1010 O O . PRO A 1 129 ? -6.639 -2.035 -0.694 1.00 70.50 129 PRO A O 1
ATOM 1013 N N . ALA A 1 130 ? -8.668 -2.729 -0.084 1.00 69.81 130 ALA A N 1
ATOM 1014 C CA . ALA A 1 130 ? -9.335 -1.475 -0.398 1.00 69.81 130 ALA A CA 1
ATOM 1015 C C . ALA A 1 130 ? -9.205 -0.448 0.734 1.00 69.81 130 ALA A C 1
ATOM 1017 O O . ALA A 1 130 ? -9.321 0.745 0.472 1.00 69.81 130 ALA A O 1
ATOM 1018 N N . THR A 1 131 ? -8.988 -0.900 1.973 1.00 77.06 131 THR A N 1
ATOM 1019 C CA . THR A 1 131 ? -9.030 -0.049 3.168 1.00 77.06 131 THR A CA 1
ATOM 1020 C C . THR A 1 131 ? -7.671 0.175 3.820 1.00 77.06 131 THR A C 1
ATOM 1022 O O . THR A 1 131 ? -7.563 1.060 4.665 1.00 77.06 131 THR A O 1
ATOM 1025 N N . LEU A 1 132 ? -6.649 -0.589 3.418 1.00 76.38 132 LEU A N 1
ATOM 1026 C CA . LEU A 1 132 ? -5.329 -0.596 4.049 1.00 76.38 132 LEU A CA 1
ATOM 1027 C C . LEU A 1 132 ? -4.657 0.787 4.066 1.00 76.38 132 LEU A C 1
ATOM 1029 O O . LEU A 1 132 ? -4.047 1.157 5.063 1.00 76.38 132 LEU A O 1
ATOM 1033 N N . GLN A 1 133 ? -4.813 1.580 2.998 1.00 73.56 133 GLN A N 1
ATOM 1034 C CA . GLN A 1 133 ? -4.187 2.907 2.910 1.00 73.56 133 GLN A CA 1
ATOM 1035 C C . GLN A 1 133 ? -4.846 3.991 3.778 1.00 73.56 133 GLN A C 1
ATOM 1037 O O . GLN A 1 133 ? -4.365 5.125 3.792 1.00 73.56 133 GLN A O 1
ATOM 1042 N N . PHE A 1 134 ? -5.971 3.696 4.438 1.00 80.94 134 PHE A N 1
ATOM 1043 C CA . PHE A 1 134 ? -6.631 4.656 5.317 1.00 80.94 134 PHE A CA 1
ATOM 1044 C C . PHE A 1 134 ? -6.030 4.549 6.723 1.00 80.94 134 PHE A C 1
ATOM 1046 O O . PHE A 1 134 ? -6.062 3.468 7.303 1.00 80.94 134 PHE A O 1
ATOM 1053 N N . PRO A 1 135 ? -5.505 5.625 7.323 1.00 80.88 135 PRO A N 1
ATOM 1054 C CA . PRO A 1 135 ? -4.906 5.530 8.654 1.00 80.88 135 PRO A CA 1
ATOM 1055 C C . PRO A 1 135 ? -5.962 5.476 9.769 1.00 80.88 135 PRO A C 1
ATOM 1057 O O . PRO A 1 135 ? -5.691 4.986 10.861 1.00 80.88 135 PRO A O 1
ATOM 1060 N N . SER A 1 136 ? -7.178 5.962 9.516 1.00 87.62 136 SER A N 1
ATOM 1061 C CA . SER A 1 136 ? -8.197 6.157 10.551 1.00 87.62 136 SER A CA 1
ATOM 1062 C C . SER A 1 136 ? -9.046 4.907 10.798 1.00 87.62 136 SER A C 1
ATOM 1064 O O . SER A 1 136 ? -9.677 4.372 9.883 1.00 87.62 136 SER A O 1
ATOM 1066 N N . PHE A 1 137 ? -9.130 4.498 12.062 1.00 87.69 137 PHE A N 1
ATOM 1067 C CA . PHE A 1 137 ? -10.017 3.463 12.583 1.00 87.69 137 PHE A CA 1
ATOM 1068 C C . PHE A 1 137 ? -11.129 4.089 13.418 1.00 87.69 137 PHE A C 1
ATOM 1070 O O . PHE A 1 137 ? -10.895 5.032 14.172 1.00 87.69 137 PHE A O 1
ATOM 1077 N N . GLN A 1 138 ? -12.324 3.511 13.339 1.00 91.62 138 GLN A N 1
ATOM 1078 C CA . GLN A 1 138 ? -13.457 3.847 14.189 1.00 91.62 138 GLN A CA 1
ATOM 1079 C C . GLN A 1 138 ? -14.014 2.583 14.847 1.00 91.62 138 GLN A C 1
ATOM 1081 O O . GLN A 1 138 ? -14.383 1.627 14.164 1.00 91.62 138 GLN A O 1
ATOM 1086 N N . LEU A 1 139 ? -14.120 2.601 16.172 1.00 90.56 139 LEU A N 1
ATOM 1087 C CA . LEU A 1 139 ? -14.879 1.637 16.960 1.00 90.56 139 LEU A CA 1
ATOM 1088 C C . LEU A 1 139 ? -16.209 2.268 17.356 1.00 90.56 139 LEU A C 1
ATOM 1090 O O . LEU A 1 139 ? -16.248 3.318 17.995 1.00 90.56 139 LEU A O 1
ATOM 1094 N N . ARG A 1 140 ? -17.297 1.575 17.042 1.00 90.81 140 ARG A N 1
ATOM 1095 C CA . ARG A 1 140 ? -18.617 1.855 17.593 1.00 90.81 140 ARG A CA 1
ATOM 1096 C C . ARG A 1 140 ? -18.984 0.785 18.606 1.00 90.81 140 ARG A C 1
ATOM 1098 O O . ARG A 1 140 ? -19.078 -0.392 18.255 1.00 90.81 140 ARG A O 1
ATOM 1105 N N . LEU A 1 141 ? -19.151 1.188 19.859 1.00 86.25 141 LEU A N 1
ATOM 1106 C CA . LEU A 1 141 ? -19.417 0.304 20.987 1.00 86.25 141 LEU A CA 1
ATOM 1107 C C . LEU A 1 141 ? -20.799 0.603 21.571 1.00 86.25 141 LEU A C 1
ATOM 1109 O O . LEU A 1 141 ? -21.065 1.720 22.006 1.00 86.25 141 LEU A O 1
ATOM 1113 N N . SER A 1 142 ? -21.672 -0.397 21.640 1.00 84.19 142 SER A N 1
ATOM 1114 C CA . SER A 1 142 ? -22.963 -0.302 22.329 1.00 84.19 142 SER A CA 1
ATOM 1115 C C . SER A 1 142 ? -22.980 -1.207 23.556 1.00 84.19 142 SER A C 1
ATOM 1117 O O . SER A 1 142 ? -22.578 -2.368 23.482 1.00 84.19 142 SER A O 1
ATOM 1119 N N . ILE A 1 143 ? -23.461 -0.688 24.688 1.00 77.12 143 ILE A N 1
ATOM 1120 C CA . ILE A 1 143 ? -23.577 -1.419 25.952 1.00 77.12 143 ILE A CA 1
ATOM 1121 C C . ILE A 1 143 ? -25.059 -1.519 26.308 1.00 77.12 143 ILE A C 1
ATOM 1123 O O . ILE A 1 143 ? -25.674 -0.534 26.690 1.00 77.12 143 ILE A O 1
ATOM 1127 N N . ASN A 1 144 ? -25.637 -2.714 26.168 1.00 70.62 144 ASN A N 1
ATOM 1128 C CA . ASN A 1 144 ? -27.017 -3.086 26.518 1.00 70.62 144 ASN A CA 1
ATOM 1129 C C . ASN A 1 144 ? -28.025 -1.921 26.711 1.00 70.62 144 ASN A C 1
ATOM 1131 O O . ASN A 1 144 ? -28.366 -1.545 27.835 1.00 70.62 144 ASN A O 1
ATOM 1135 N N . GLY A 1 145 ? -28.520 -1.362 25.602 1.00 58.34 145 GLY A N 1
ATOM 1136 C CA . GLY A 1 145 ? -29.539 -0.305 25.609 1.00 58.34 145 GLY A CA 1
ATOM 1137 C C . GLY A 1 145 ? -29.011 1.118 25.830 1.00 58.34 145 GLY A C 1
ATOM 1138 O O . GLY A 1 145 ? -29.821 2.044 25.892 1.00 58.34 145 GLY A O 1
ATOM 1139 N N . SER A 1 146 ? -27.692 1.307 25.934 1.00 67.94 146 SER A N 1
ATOM 1140 C CA . SER A 1 146 ? -27.050 2.619 25.866 1.00 67.94 146 SER A CA 1
ATOM 1141 C C . SER A 1 146 ? -27.032 3.162 24.439 1.00 67.94 146 SER A C 1
ATOM 1143 O O . SER A 1 146 ? -27.127 2.415 23.461 1.00 67.94 146 SER A O 1
ATOM 1145 N N . GLU A 1 147 ? -26.839 4.475 24.327 1.00 73.56 147 GLU A N 1
ATOM 1146 C CA . GLU A 1 147 ? -26.388 5.072 23.073 1.00 73.56 147 GLU A CA 1
ATOM 1147 C C . GLU A 1 147 ? -25.035 4.471 22.656 1.00 73.56 147 GLU A C 1
ATOM 1149 O O . GLU A 1 147 ? -24.278 3.954 23.485 1.00 73.56 147 GLU A O 1
ATOM 1154 N N . GLU A 1 148 ? -24.782 4.477 21.349 1.00 82.75 148 GLU A N 1
ATOM 1155 C CA . GLU A 1 148 ? -23.544 3.982 20.751 1.00 82.75 148 GLU A CA 1
ATOM 1156 C C . GLU A 1 148 ? -22.411 4.979 21.022 1.00 82.75 148 GLU A C 1
ATOM 1158 O O . GLU A 1 148 ? -22.528 6.171 20.730 1.00 82.75 148 GLU A O 1
ATOM 1163 N N . PHE A 1 149 ? -21.316 4.486 21.592 1.00 81.06 149 PHE A N 1
ATOM 1164 C CA . PHE A 1 149 ? -20.098 5.250 21.812 1.00 81.06 149 PHE A CA 1
ATOM 1165 C C . PHE A 1 149 ? -19.190 5.108 20.597 1.00 81.06 149 PHE A C 1
ATOM 1167 O O . PHE A 1 149 ? -18.950 3.994 20.135 1.00 81.06 149 PHE A O 1
ATOM 1174 N N . ASN A 1 150 ? -18.672 6.229 20.101 1.00 84.25 150 ASN A N 1
ATOM 1175 C CA . ASN A 1 150 ? -17.741 6.256 18.979 1.00 84.25 150 ASN A CA 1
ATOM 1176 C C . ASN A 1 150 ? -16.344 6.593 19.492 1.00 84.25 150 ASN A C 1
ATOM 1178 O O . ASN A 1 150 ? -16.162 7.599 20.180 1.00 84.25 150 ASN A O 1
ATOM 1182 N N . PHE A 1 151 ? -15.378 5.755 19.138 1.00 85.19 151 PHE A N 1
ATOM 1183 C CA . PHE A 1 151 ? -13.963 5.949 19.413 1.00 85.19 151 PHE A CA 1
ATOM 1184 C C . PHE A 1 151 ? -13.214 5.945 18.093 1.00 85.19 151 PHE A C 1
ATOM 1186 O O . PHE A 1 151 ? -13.509 5.125 17.225 1.00 85.19 151 PHE A O 1
ATOM 1193 N N . GLU A 1 152 ? -12.243 6.836 17.955 1.00 85.19 152 GLU A N 1
ATOM 1194 C CA . GLU A 1 152 ? -11.425 6.940 16.754 1.00 85.19 152 GLU A CA 1
ATOM 1195 C C . GLU A 1 152 ? -9.950 6.880 17.124 1.00 85.19 152 GLU A C 1
ATOM 1197 O O . GLU A 1 152 ? -9.543 7.360 18.182 1.00 85.19 152 GLU A O 1
ATOM 1202 N N . ALA A 1 153 ? -9.170 6.254 16.254 1.00 83.31 153 ALA A N 1
ATOM 1203 C CA . ALA A 1 153 ? -7.725 6.152 16.367 1.00 83.31 153 ALA A CA 1
ATOM 1204 C C . ALA A 1 153 ? -7.110 6.322 14.979 1.00 83.31 153 ALA A C 1
ATOM 1206 O O . ALA A 1 153 ? -7.709 5.920 13.981 1.00 83.31 153 ALA A O 1
ATOM 1207 N N . LYS A 1 154 ? -5.907 6.890 14.907 1.00 80.38 154 LYS A N 1
ATOM 1208 C CA . LYS A 1 154 ? -5.106 6.919 13.681 1.00 80.38 154 LYS A CA 1
ATOM 1209 C C . LYS A 1 154 ? -3.931 5.958 13.847 1.00 80.38 154 LYS A C 1
ATOM 1211 O O . LYS A 1 154 ? -3.236 6.020 14.857 1.00 80.38 154 LYS A O 1
ATOM 1216 N N . ALA A 1 155 ? -3.747 5.065 12.881 1.00 71.50 155 ALA A N 1
ATOM 1217 C CA . ALA A 1 155 ? -2.524 4.286 12.732 1.00 71.50 155 ALA A CA 1
ATOM 1218 C C . ALA A 1 155 ? -1.332 5.203 12.391 1.00 71.50 155 ALA A C 1
ATOM 1220 O O . ALA A 1 155 ? -1.554 6.367 12.037 1.00 71.50 155 ALA A O 1
ATOM 1221 N N . PRO A 1 156 ? -0.088 4.692 12.496 1.00 67.19 156 PRO A N 1
ATOM 1222 C CA . PRO A 1 156 ? 1.108 5.409 12.060 1.00 67.19 156 PRO A CA 1
ATOM 1223 C C . PRO A 1 156 ? 0.996 5.920 10.620 1.00 67.19 156 PRO A C 1
ATOM 1225 O O . PRO A 1 156 ? 0.128 5.505 9.858 1.00 67.19 156 PRO A O 1
ATOM 1228 N N . GLU A 1 157 ? 1.884 6.829 10.231 1.00 66.69 157 GLU A N 1
ATOM 1229 C CA . GLU A 1 157 ? 1.876 7.414 8.883 1.00 66.69 157 GLU A CA 1
ATOM 1230 C C . GLU A 1 157 ? 2.285 6.412 7.793 1.00 66.69 157 GLU A C 1
ATOM 1232 O O . GLU A 1 157 ? 1.966 6.597 6.615 1.00 66.69 157 GLU A O 1
ATOM 1237 N N . SER A 1 158 ? 2.956 5.334 8.191 1.00 69.56 158 SER A N 1
ATOM 1238 C CA . SER A 1 158 ? 3.454 4.290 7.310 1.00 69.56 158 SER A CA 1
ATOM 1239 C C . SER A 1 158 ? 3.199 2.894 7.889 1.00 69.56 158 SER A C 1
ATOM 1241 O O . SER A 1 158 ? 3.085 2.709 9.103 1.00 69.56 158 SER A O 1
ATOM 1243 N N . LEU A 1 159 ? 3.033 1.906 7.007 1.00 73.56 159 LEU A N 1
ATOM 1244 C CA . LEU A 1 159 ? 2.887 0.493 7.376 1.00 73.56 159 LEU A CA 1
ATOM 1245 C C . LEU A 1 159 ? 4.082 -0.294 6.860 1.00 73.56 159 LEU A C 1
ATOM 1247 O O . LEU A 1 159 ? 4.225 -0.424 5.646 1.00 73.56 159 LEU A O 1
ATOM 1251 N N . GLU A 1 160 ? 4.867 -0.866 7.767 1.00 76.31 160 GLU A N 1
ATOM 1252 C CA . GLU A 1 160 ? 5.939 -1.799 7.428 1.00 76.31 160 GLU A CA 1
ATOM 1253 C C . GLU A 1 160 ? 5.390 -3.099 6.812 1.00 76.31 160 GLU A C 1
ATOM 1255 O O . GLU A 1 160 ? 4.363 -3.645 7.234 1.00 76.31 160 GLU A O 1
ATOM 1260 N N . LEU A 1 161 ? 6.084 -3.599 5.791 1.00 73.50 161 LEU A N 1
ATOM 1261 C CA . LEU A 1 161 ? 5.759 -4.807 5.052 1.00 73.50 161 LEU A CA 1
ATOM 1262 C C . LEU A 1 161 ? 6.967 -5.737 4.981 1.00 73.50 161 LEU A C 1
ATOM 1264 O O . LEU A 1 161 ? 8.058 -5.339 4.583 1.00 73.50 161 LEU A O 1
ATOM 1268 N N . ALA A 1 162 ? 6.740 -7.026 5.240 1.00 73.06 162 ALA A N 1
ATOM 1269 C CA . ALA A 1 162 ? 7.766 -8.027 4.974 1.00 73.06 162 ALA A CA 1
ATOM 1270 C C . ALA A 1 162 ? 7.964 -8.221 3.457 1.00 73.06 162 ALA A C 1
ATOM 1272 O O . ALA A 1 162 ? 6.993 -8.413 2.709 1.00 73.06 162 ALA A O 1
ATOM 1273 N N . VAL A 1 163 ? 9.231 -8.217 3.031 1.00 77.06 163 VAL A N 1
ATOM 1274 C CA . VAL A 1 163 ? 9.669 -8.399 1.640 1.00 77.06 163 VAL A CA 1
ATOM 1275 C C . VAL A 1 163 ? 9.308 -9.795 1.132 1.00 77.06 163 VAL A C 1
ATOM 1277 O O . VAL A 1 163 ? 9.662 -10.806 1.741 1.00 77.06 163 VAL A O 1
ATOM 1280 N N . ASN A 1 164 ? 8.662 -9.868 -0.037 1.00 78.50 164 ASN A N 1
ATOM 1281 C CA . ASN A 1 164 ? 8.516 -11.117 -0.785 1.00 78.50 164 ASN A CA 1
ATOM 1282 C C . ASN A 1 164 ? 9.245 -11.042 -2.131 1.00 78.50 164 ASN A C 1
ATOM 1284 O O . ASN A 1 164 ? 8.735 -10.456 -3.083 1.00 78.50 164 ASN A O 1
ATOM 1288 N N . LEU A 1 165 ? 10.373 -11.750 -2.233 1.00 78.56 165 LEU A N 1
ATOM 1289 C CA . LEU A 1 165 ? 11.256 -11.804 -3.405 1.00 78.56 165 LEU A CA 1
ATOM 1290 C C . LEU A 1 165 ? 10.579 -12.202 -4.733 1.00 78.56 165 LEU A C 1
ATOM 1292 O O . LEU A 1 165 ? 11.152 -11.960 -5.790 1.00 78.56 165 LEU A O 1
ATOM 1296 N N . ALA A 1 166 ? 9.377 -12.788 -4.723 1.00 79.56 166 ALA A N 1
ATOM 1297 C CA . ALA A 1 166 ? 8.637 -13.107 -5.949 1.00 79.56 166 ALA A CA 1
ATOM 1298 C C . ALA A 1 166 ? 8.222 -11.858 -6.752 1.00 79.56 166 ALA A C 1
ATOM 1300 O O . ALA A 1 166 ? 8.080 -11.931 -7.972 1.00 79.56 166 ALA A O 1
ATOM 1301 N N . TYR A 1 167 ? 8.024 -10.721 -6.079 1.00 85.81 167 TYR A N 1
ATOM 1302 C CA . TYR A 1 167 ? 7.624 -9.453 -6.702 1.00 85.81 167 TYR A CA 1
ATOM 1303 C C . TYR A 1 167 ? 8.819 -8.591 -7.110 1.00 85.81 167 TYR A C 1
ATOM 1305 O O . TYR A 1 167 ? 8.672 -7.686 -7.930 1.00 85.81 167 TYR A O 1
ATOM 1313 N N . TRP A 1 168 ? 9.995 -8.889 -6.566 1.00 88.56 168 TRP A N 1
ATOM 1314 C CA . TRP A 1 168 ? 11.221 -8.139 -6.788 1.00 88.56 168 TRP A CA 1
ATOM 1315 C C . TRP A 1 168 ? 11.998 -8.700 -7.964 1.0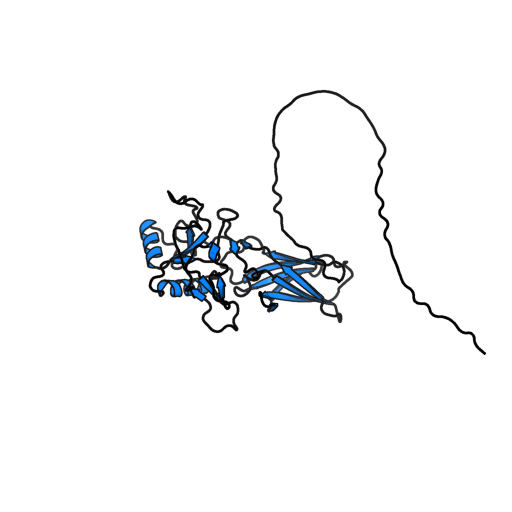0 88.56 168 TRP A C 1
ATOM 1317 O O . TRP A 1 168 ? 12.033 -9.913 -8.210 1.00 88.56 168 TRP A O 1
ATOM 1327 N N . LEU A 1 169 ? 12.624 -7.794 -8.707 1.00 89.50 169 LEU A N 1
ATOM 1328 C CA . LEU A 1 169 ? 13.593 -8.166 -9.717 1.00 89.50 169 LEU A CA 1
ATOM 1329 C C . LEU A 1 169 ? 14.718 -8.984 -9.089 1.00 89.50 169 LEU A C 1
ATOM 1331 O O . LEU A 1 169 ? 15.011 -8.914 -7.898 1.00 89.50 169 LEU A O 1
ATOM 1335 N N . ALA A 1 170 ? 15.323 -9.845 -9.898 1.00 83.12 170 ALA A N 1
ATOM 1336 C CA . ALA A 1 170 ? 16.313 -10.758 -9.372 1.00 83.12 170 ALA A CA 1
ATOM 1337 C C . ALA A 1 170 ? 17.549 -10.019 -8.862 1.00 83.12 170 ALA A C 1
ATOM 1339 O O . ALA A 1 170 ? 18.226 -9.343 -9.635 1.00 83.12 170 ALA A O 1
ATOM 1340 N N . GLY A 1 171 ? 17.848 -10.221 -7.581 1.00 79.94 171 GLY A N 1
ATOM 1341 C CA . GLY A 1 171 ? 18.900 -9.494 -6.891 1.00 79.94 171 GLY A CA 1
ATOM 1342 C C . GLY A 1 171 ? 18.424 -8.222 -6.199 1.00 79.94 171 GLY A C 1
ATOM 1343 O O . GLY A 1 171 ? 19.286 -7.612 -5.600 1.00 79.94 171 GLY A O 1
ATOM 1344 N N . GLU A 1 172 ? 17.134 -7.872 -6.243 1.00 86.38 172 GLU A N 1
ATOM 1345 C CA . GLU A 1 172 ? 16.537 -6.768 -5.474 1.00 86.38 172 GLU A CA 1
ATOM 1346 C C . GLU A 1 172 ? 15.736 -7.301 -4.263 1.00 86.38 172 GLU A C 1
ATOM 1348 O O . GLU A 1 172 ? 15.214 -8.430 -4.328 1.00 86.38 172 GLU A O 1
ATOM 1353 N N . PRO A 1 173 ? 15.584 -6.514 -3.181 1.00 86.38 173 PRO A N 1
ATOM 1354 C CA . PRO A 1 173 ? 16.285 -5.248 -2.912 1.00 86.38 173 PRO A CA 1
ATOM 1355 C C . PRO A 1 173 ? 17.775 -5.476 -2.586 1.00 86.38 173 PRO A C 1
ATOM 1357 O O . PRO A 1 173 ? 18.126 -6.538 -2.053 1.00 86.38 173 PRO A O 1
ATOM 1360 N N . ASN A 1 174 ? 18.666 -4.547 -2.948 1.00 82.00 174 ASN A N 1
ATOM 1361 C CA . ASN A 1 174 ? 20.111 -4.683 -2.703 1.00 82.00 174 ASN A CA 1
ATOM 1362 C C . ASN A 1 174 ? 20.873 -3.425 -2.278 1.00 82.00 174 ASN A C 1
ATOM 1364 O O . ASN A 1 174 ? 22.078 -3.570 -2.024 1.00 82.00 174 ASN A O 1
ATOM 1368 N N . ASP A 1 175 ? 20.218 -2.265 -2.172 1.00 78.94 175 ASP A N 1
ATOM 1369 C CA . ASP A 1 175 ? 20.846 -0.995 -1.767 1.00 78.94 175 ASP A CA 1
ATOM 1370 C C . ASP A 1 175 ? 22.155 -0.724 -2.522 1.00 78.94 175 ASP A C 1
ATOM 1372 O O . ASP A 1 175 ? 23.229 -0.477 -1.950 1.00 78.94 175 ASP A O 1
ATOM 1376 N N . PHE A 1 176 ? 22.130 -0.883 -3.847 1.00 74.50 176 PHE A N 1
ATOM 1377 C CA . PHE A 1 176 ? 23.341 -0.705 -4.623 1.00 74.50 176 PHE A CA 1
ATOM 1378 C C . PHE A 1 176 ? 23.658 0.784 -4.763 1.00 74.50 176 PHE A C 1
ATOM 1380 O O . PHE A 1 176 ? 23.011 1.521 -5.506 1.00 74.50 176 PHE A O 1
ATOM 1387 N N . GLU A 1 177 ? 24.749 1.228 -4.129 1.00 68.62 177 GLU A N 1
ATOM 1388 C CA . GLU A 1 177 ? 25.280 2.578 -4.345 1.00 68.62 177 GLU A CA 1
ATOM 1389 C C . GLU A 1 177 ? 25.584 2.806 -5.838 1.00 68.62 177 GLU A C 1
ATOM 1391 O O . GLU A 1 177 ? 26.625 2.401 -6.374 1.00 68.62 177 GLU A O 1
ATOM 1396 N N . THR A 1 178 ? 24.684 3.505 -6.531 1.00 66.75 178 THR A N 1
ATOM 1397 C CA . THR A 1 178 ? 24.859 3.805 -7.948 1.00 66.75 178 THR A CA 1
ATOM 1398 C C . THR A 1 178 ? 25.936 4.892 -8.119 1.00 66.75 178 THR A C 1
ATOM 1400 O O . THR A 1 178 ? 25.769 6.025 -7.656 1.00 66.75 178 THR A O 1
ATOM 1403 N N . PRO A 1 179 ? 27.059 4.626 -8.825 1.00 66.31 179 PRO A N 1
ATOM 1404 C CA . PRO A 1 179 ? 28.152 5.590 -8.927 1.00 66.31 179 PRO A CA 1
ATOM 1405 C C . PRO A 1 179 ? 27.720 6.920 -9.561 1.00 66.31 179 PRO A C 1
ATOM 1407 O O . PRO A 1 179 ? 27.343 6.978 -10.731 1.00 66.31 179 PRO A O 1
ATOM 1410 N N . GLY A 1 180 ? 27.849 8.012 -8.804 1.00 65.19 180 GLY A N 1
ATOM 1411 C CA . GLY A 1 180 ? 27.475 9.359 -9.255 1.00 65.19 180 GLY A CA 1
ATOM 1412 C C . GLY A 1 180 ? 26.013 9.738 -8.997 1.00 65.19 180 GLY A C 1
ATOM 1413 O O . GLY A 1 180 ? 25.630 10.863 -9.323 1.00 65.19 180 GLY A O 1
ATOM 1414 N N . VAL A 1 181 ? 25.237 8.846 -8.380 1.00 66.94 181 VAL A N 1
ATOM 1415 C CA . VAL A 1 181 ? 23.904 9.118 -7.844 1.00 66.94 181 VAL A CA 1
ATOM 1416 C C . VAL A 1 181 ? 24.032 9.249 -6.324 1.00 66.94 181 VAL A C 1
ATOM 1418 O O . VAL A 1 181 ? 24.367 8.278 -5.657 1.00 66.94 181 VAL A O 1
ATOM 1421 N N . PRO A 1 182 ? 23.863 10.451 -5.752 1.00 60.28 182 PRO A N 1
ATOM 1422 C CA . PRO A 1 182 ? 23.826 10.601 -4.305 1.00 60.28 182 PRO A CA 1
ATOM 1423 C C . PRO A 1 182 ? 22.481 10.098 -3.762 1.00 60.28 182 PRO A C 1
ATOM 1425 O O . PRO A 1 182 ? 21.443 10.643 -4.131 1.00 60.28 182 PRO A O 1
ATOM 1428 N N . GLY A 1 183 ? 22.521 9.112 -2.867 1.00 65.56 183 GLY A N 1
ATOM 1429 C CA . GLY A 1 183 ? 21.354 8.570 -2.166 1.00 65.56 183 GLY A CA 1
ATOM 1430 C C . GLY A 1 183 ? 21.382 7.044 -2.112 1.00 65.56 183 GLY A C 1
ATOM 1431 O O . GLY A 1 183 ? 21.973 6.427 -2.998 1.00 65.56 183 GLY A O 1
ATOM 1432 N N . ASN A 1 184 ? 20.756 6.486 -1.079 1.00 79.25 184 ASN A N 1
ATOM 1433 C CA . ASN A 1 184 ? 20.441 5.064 -0.986 1.00 79.25 184 ASN A CA 1
ATOM 1434 C C . ASN A 1 184 ? 19.250 4.747 -1.904 1.00 79.25 184 ASN A C 1
ATOM 1436 O O . ASN A 1 184 ? 18.571 5.663 -2.394 1.00 79.25 184 ASN A O 1
ATOM 1440 N N . GLU A 1 185 ? 19.018 3.468 -2.187 1.00 87.00 185 GLU A N 1
ATOM 1441 C CA . GLU A 1 185 ? 17.945 3.024 -3.084 1.00 87.00 185 GLU A CA 1
ATOM 1442 C C . GLU A 1 185 ? 16.571 2.999 -2.394 1.00 87.00 185 GLU A C 1
ATOM 1444 O O . GLU A 1 185 ? 15.817 2.051 -2.506 1.00 87.00 185 GLU A O 1
ATOM 1449 N N . ASP A 1 186 ? 16.192 4.094 -1.735 1.00 88.94 186 ASP A N 1
ATOM 1450 C CA . ASP A 1 186 ? 15.112 4.052 -0.742 1.00 88.94 186 ASP A CA 1
ATOM 1451 C C . ASP A 1 186 ? 13.669 4.041 -1.311 1.00 88.94 186 ASP A C 1
ATOM 1453 O O . ASP A 1 186 ? 12.695 4.195 -0.570 1.00 88.94 186 ASP A O 1
ATOM 1457 N N . CYS A 1 187 ? 13.484 4.008 -2.634 1.00 90.75 187 CYS A N 1
ATOM 1458 C CA . CYS A 1 187 ? 12.179 4.164 -3.289 1.00 90.75 187 CYS A CA 1
ATOM 1459 C C . CYS A 1 187 ? 11.902 3.055 -4.291 1.00 90.75 187 CYS A C 1
ATOM 1461 O O . CYS A 1 187 ? 12.793 2.621 -5.007 1.00 90.75 187 CYS A O 1
ATOM 1463 N N . VAL A 1 188 ? 10.638 2.648 -4.430 1.00 92.69 188 VAL A N 1
ATOM 1464 C CA . VAL A 1 188 ? 10.305 1.492 -5.270 1.00 92.69 188 VAL A CA 1
ATOM 1465 C C . VAL A 1 188 ? 9.596 1.888 -6.562 1.00 92.69 188 VAL A C 1
ATOM 1467 O O . VAL A 1 188 ? 8.585 2.601 -6.573 1.00 92.69 188 VAL A O 1
ATOM 1470 N N . GLU A 1 189 ? 10.094 1.353 -7.674 1.00 93.81 189 GLU A N 1
ATOM 1471 C CA . GLU A 1 189 ? 9.444 1.393 -8.983 1.00 93.81 189 GLU A CA 1
ATOM 1472 C C . GLU A 1 189 ? 8.998 -0.002 -9.441 1.00 93.81 189 GLU A C 1
ATOM 1474 O O . GLU A 1 189 ? 9.614 -1.011 -9.112 1.00 93.81 189 GLU A O 1
ATOM 1479 N N . MET A 1 190 ? 7.942 -0.070 -10.255 1.00 94.88 190 MET A N 1
ATOM 1480 C CA . MET A 1 190 ? 7.637 -1.245 -11.075 1.00 94.88 190 MET A CA 1
ATOM 1481 C C . MET A 1 190 ? 8.149 -1.036 -12.497 1.00 94.88 190 MET A C 1
ATOM 1483 O O . MET A 1 190 ? 7.850 -0.017 -13.119 1.00 94.88 190 MET A O 1
ATOM 1487 N N . ARG A 1 191 ? 8.864 -2.019 -13.049 1.00 93.25 191 ARG A N 1
ATOM 1488 C CA . ARG A 1 191 ? 9.425 -1.973 -14.408 1.00 93.25 191 ARG A CA 1
ATOM 1489 C C . ARG A 1 191 ? 8.548 -2.681 -15.435 1.00 93.25 191 ARG A C 1
ATOM 1491 O O . ARG A 1 191 ? 8.012 -3.758 -15.176 1.00 93.25 191 ARG A O 1
ATOM 1498 N N . ALA A 1 192 ? 8.450 -2.110 -16.632 1.00 93.12 192 ALA A N 1
ATOM 1499 C CA . ALA A 1 192 ? 7.783 -2.709 -17.785 1.00 93.12 192 ALA A CA 1
ATOM 1500 C C . ALA A 1 192 ? 8.605 -3.865 -18.371 1.00 93.12 192 ALA A C 1
ATOM 1502 O O . ALA A 1 192 ? 9.824 -3.953 -18.187 1.00 93.12 192 ALA A O 1
ATOM 1503 N N . LYS A 1 193 ? 7.946 -4.732 -19.146 1.00 91.62 193 LYS A N 1
ATOM 1504 C CA . LYS A 1 193 ? 8.530 -5.955 -19.707 1.00 91.62 193 LYS A CA 1
ATOM 1505 C C . LYS A 1 193 ? 9.911 -5.778 -20.347 1.00 91.62 193 LYS A C 1
ATOM 1507 O O . LYS A 1 193 ? 10.779 -6.585 -20.030 1.00 91.62 193 LYS A O 1
ATOM 1512 N N . PRO A 1 194 ? 10.174 -4.762 -21.194 1.00 91.00 194 PRO A N 1
ATOM 1513 C CA . PRO A 1 194 ? 11.487 -4.621 -21.822 1.00 91.00 194 PRO A CA 1
ATOM 1514 C C . PRO A 1 194 ? 12.631 -4.441 -20.817 1.00 91.00 194 PRO A C 1
ATOM 1516 O O . PRO A 1 194 ? 13.711 -4.990 -21.026 1.00 91.00 194 PRO A O 1
ATOM 1519 N N . LEU A 1 195 ? 12.400 -3.703 -19.725 1.00 89.62 195 LEU A N 1
ATOM 1520 C CA . LEU A 1 195 ? 13.407 -3.505 -18.683 1.00 89.62 195 LEU A CA 1
ATOM 1521 C C . LEU A 1 195 ? 13.549 -4.738 -17.790 1.00 89.62 195 LEU A C 1
ATOM 1523 O O . LEU A 1 195 ? 14.673 -5.101 -17.454 1.00 89.62 195 LEU A O 1
ATOM 1527 N N . ARG A 1 196 ? 12.443 -5.422 -17.466 1.00 90.56 196 ARG A N 1
ATOM 1528 C CA . ARG A 1 196 ? 12.489 -6.698 -16.728 1.00 90.56 196 ARG A CA 1
ATOM 1529 C C . ARG A 1 196 ? 13.266 -7.762 -17.508 1.00 90.56 196 ARG A C 1
ATOM 1531 O O . ARG A 1 196 ? 14.176 -8.382 -16.970 1.00 90.56 196 ARG A O 1
ATOM 1538 N N . ASP A 1 197 ? 12.966 -7.916 -18.798 1.00 89.19 197 ASP A N 1
ATOM 1539 C CA . ASP A 1 197 ? 13.650 -8.864 -19.685 1.00 89.19 197 ASP A CA 1
ATOM 1540 C C . ASP A 1 197 ? 15.152 -8.521 -19.809 1.00 89.19 197 ASP A C 1
ATOM 1542 O O . ASP A 1 197 ? 15.995 -9.421 -19.814 1.00 89.19 197 ASP A O 1
ATOM 1546 N N . ALA A 1 198 ? 15.506 -7.230 -19.871 1.00 87.75 198 ALA A N 1
ATOM 1547 C CA . ALA A 1 198 ? 16.901 -6.783 -19.877 1.00 87.75 198 ALA A CA 1
ATOM 1548 C C . ALA A 1 198 ? 17.618 -7.082 -18.549 1.00 87.75 198 ALA A C 1
ATOM 1550 O O . ALA A 1 198 ? 18.766 -7.533 -18.567 1.00 87.75 198 ALA A O 1
ATOM 1551 N N . HIS A 1 199 ? 16.935 -6.889 -17.417 1.00 86.81 199 HIS A N 1
ATOM 1552 C CA . HIS A 1 199 ? 17.451 -7.219 -16.089 1.00 86.81 199 HIS A CA 1
ATOM 1553 C C . HIS A 1 199 ? 17.758 -8.710 -15.977 1.00 86.81 199 HIS A C 1
ATOM 1555 O O . HIS A 1 199 ? 18.899 -9.069 -15.699 1.00 86.81 199 HIS A O 1
ATOM 1561 N N . ILE A 1 200 ? 16.790 -9.573 -16.315 1.00 84.44 200 ILE A N 1
ATOM 1562 C CA . ILE A 1 200 ? 16.942 -11.039 -16.322 1.00 84.44 200 ILE A CA 1
ATOM 1563 C C . ILE A 1 200 ? 18.102 -11.464 -17.228 1.00 84.44 200 ILE A C 1
ATOM 1565 O O . ILE A 1 200 ? 18.915 -12.311 -16.856 1.00 84.44 200 ILE A O 1
ATOM 1569 N N . ALA A 1 201 ? 18.220 -10.865 -18.417 1.00 85.88 201 ALA A N 1
ATOM 1570 C CA . ALA A 1 201 ? 19.320 -11.159 -19.333 1.00 85.88 201 ALA A CA 1
ATOM 1571 C C . ALA A 1 201 ? 20.695 -10.775 -18.758 1.00 85.88 201 ALA A C 1
ATOM 1573 O O . ALA A 1 201 ? 21.693 -11.418 -19.087 1.00 85.88 201 ALA A O 1
ATOM 1574 N N . SER A 1 202 ? 20.751 -9.737 -17.920 1.00 83.56 202 SER A N 1
ATOM 1575 C CA . SER A 1 202 ? 21.987 -9.237 -17.315 1.00 83.56 202 SER A CA 1
ATOM 1576 C C . SER A 1 202 ? 22.380 -9.984 -16.035 1.00 83.56 202 SER A C 1
ATOM 1578 O O . SER A 1 202 ? 23.555 -10.308 -15.861 1.00 83.56 202 SER A O 1
ATOM 1580 N N . SER A 1 203 ? 21.408 -10.312 -15.180 1.00 82.12 203 SER A N 1
ATOM 1581 C CA . SER A 1 203 ? 21.621 -11.015 -13.911 1.00 82.12 203 SER A CA 1
ATOM 1582 C C . SER A 1 203 ? 21.743 -12.529 -14.103 1.00 82.12 203 SER A C 1
ATOM 1584 O O . SER A 1 203 ? 22.422 -13.206 -13.332 1.00 82.12 203 SER A O 1
ATOM 1586 N N . GLY A 1 204 ? 21.096 -13.074 -15.138 1.00 80.44 204 GLY A N 1
ATOM 1587 C CA . GLY A 1 204 ? 20.975 -14.512 -15.367 1.00 80.44 204 GLY A CA 1
ATOM 1588 C C . GLY A 1 204 ? 19.999 -15.212 -14.416 1.00 80.44 204 GLY A C 1
ATOM 1589 O O . GLY A 1 204 ? 20.004 -16.443 -14.355 1.00 80.44 204 GLY A O 1
ATOM 1590 N N . ILE A 1 205 ? 19.183 -14.456 -13.676 1.00 77.69 205 ILE A N 1
ATOM 1591 C CA . ILE A 1 205 ? 18.233 -14.967 -12.684 1.00 77.69 205 ILE A CA 1
ATOM 1592 C C . ILE A 1 205 ? 16.820 -14.500 -13.062 1.00 77.69 205 ILE A C 1
ATOM 1594 O O . ILE A 1 205 ? 16.604 -13.329 -13.364 1.00 77.69 205 ILE A O 1
ATOM 1598 N N . ASP A 1 206 ? 15.866 -15.431 -13.035 1.00 79.94 206 ASP A N 1
ATOM 1599 C CA . ASP A 1 206 ? 14.442 -15.191 -13.285 1.00 79.94 206 ASP A CA 1
ATOM 1600 C C . ASP A 1 206 ? 13.643 -15.587 -12.034 1.00 79.94 206 ASP A C 1
ATOM 1602 O O . ASP A 1 206 ? 13.567 -16.768 -11.686 1.00 79.94 206 ASP A O 1
ATOM 1606 N N . ASN A 1 207 ? 13.080 -14.588 -11.350 1.00 73.06 207 ASN A N 1
ATOM 1607 C CA . ASN A 1 207 ? 12.240 -14.769 -10.162 1.00 73.06 207 ASN A CA 1
ATOM 1608 C C . ASN A 1 207 ? 10.765 -15.048 -10.517 1.00 73.06 207 ASN A C 1
ATOM 1610 O O . ASN A 1 207 ? 9.951 -15.281 -9.623 1.00 73.06 207 ASN A O 1
ATOM 1614 N N . GLY A 1 208 ? 10.412 -15.066 -11.808 1.00 74.31 208 GLY A N 1
ATOM 1615 C CA . GLY A 1 208 ? 9.066 -15.330 -12.302 1.00 74.31 208 GLY A CA 1
ATOM 1616 C C . GLY A 1 208 ? 8.355 -14.095 -12.872 1.00 74.31 208 GLY A C 1
ATOM 1617 O O . GLY A 1 208 ? 8.914 -13.002 -12.945 1.00 74.31 208 GLY A O 1
ATOM 1618 N N . PRO A 1 209 ? 7.087 -14.248 -13.298 1.00 67.81 209 PRO A N 1
ATOM 1619 C CA . PRO A 1 209 ? 6.367 -13.229 -14.066 1.00 67.81 209 PRO A CA 1
ATOM 1620 C C . PRO A 1 209 ? 5.996 -11.966 -13.274 1.00 67.81 209 PRO A C 1
ATOM 1622 O O . PRO A 1 209 ? 5.656 -10.965 -13.900 1.00 67.81 209 PRO A O 1
ATOM 1625 N N . LEU A 1 210 ? 6.037 -12.010 -11.937 1.00 80.75 210 LEU A N 1
ATOM 1626 C CA . LEU A 1 210 ? 5.713 -10.876 -11.063 1.00 80.75 210 LEU A CA 1
ATOM 1627 C C . LEU A 1 210 ? 6.904 -9.950 -10.798 1.00 80.75 210 LEU A C 1
ATOM 1629 O O . LEU A 1 210 ? 6.673 -8.801 -10.443 1.00 80.75 210 LEU A O 1
ATOM 1633 N N . ALA A 1 211 ? 8.132 -10.452 -10.971 1.00 81.69 211 ALA A N 1
ATOM 1634 C CA . ALA A 1 211 ? 9.404 -9.827 -10.618 1.00 81.69 211 ALA A CA 1
ATOM 1635 C C . ALA A 1 211 ? 9.611 -8.479 -11.324 1.00 81.69 211 ALA A C 1
ATOM 1637 O O . ALA A 1 211 ? 10.254 -8.397 -12.371 1.00 81.69 211 ALA A O 1
ATOM 1638 N N . ALA A 1 212 ? 9.005 -7.430 -10.784 1.00 87.44 212 ALA A N 1
ATOM 1639 C CA . ALA A 1 212 ? 8.872 -6.130 -11.420 1.00 87.44 212 ALA A CA 1
ATOM 1640 C C . ALA A 1 212 ? 9.302 -4.984 -10.508 1.00 87.44 212 ALA A C 1
ATOM 1642 O O . ALA A 1 212 ? 9.574 -3.912 -11.041 1.00 87.44 212 ALA A O 1
ATOM 1643 N N . LEU A 1 213 ? 9.350 -5.199 -9.189 1.00 92.50 213 LEU A N 1
ATOM 1644 C CA . LEU A 1 213 ? 9.789 -4.199 -8.224 1.00 92.50 213 LEU A CA 1
ATOM 1645 C C . LEU A 1 213 ? 11.307 -4.029 -8.271 1.00 92.50 213 LEU A C 1
ATOM 1647 O O . LEU A 1 213 ? 12.041 -5.013 -8.373 1.00 92.50 213 LEU A O 1
ATOM 1651 N N . ASN A 1 214 ? 11.735 -2.776 -8.197 1.00 91.38 214 ASN A N 1
ATOM 1652 C CA . ASN A 1 214 ? 13.122 -2.356 -8.069 1.00 91.38 214 ASN A CA 1
ATOM 1653 C C . ASN A 1 214 ? 13.176 -1.245 -7.027 1.00 91.38 214 ASN A C 1
ATOM 1655 O O . ASN A 1 214 ? 12.452 -0.257 -7.169 1.00 91.38 214 ASN A O 1
ATOM 1659 N N . ASP A 1 215 ? 14.025 -1.408 -6.030 1.00 89.81 215 ASP A N 1
ATOM 1660 C CA . ASP A 1 215 ? 14.538 -0.336 -5.188 1.00 89.81 215 ASP A CA 1
ATOM 1661 C C . ASP A 1 215 ? 15.446 0.545 -6.048 1.00 89.81 215 ASP A C 1
ATOM 1663 O O . ASP A 1 215 ? 16.202 0.072 -6.895 1.00 89.81 215 ASP A O 1
ATOM 1667 N N . VAL A 1 216 ? 15.254 1.852 -5.969 1.00 88.81 216 VAL A N 1
ATOM 1668 C CA . VAL A 1 216 ? 16.006 2.848 -6.725 1.00 88.81 216 VAL A CA 1
ATOM 1669 C C . VAL A 1 216 ? 16.109 4.128 -5.901 1.00 88.81 216 VAL A C 1
ATOM 1671 O O . VAL A 1 216 ? 15.250 4.412 -5.063 1.00 88.81 216 VAL A O 1
ATOM 1674 N N . PRO A 1 217 ? 17.099 4.988 -6.178 1.00 87.69 217 PRO A N 1
ATOM 1675 C CA . PRO A 1 217 ? 17.190 6.273 -5.506 1.00 87.69 217 PRO A CA 1
ATOM 1676 C C . PRO A 1 217 ? 15.946 7.132 -5.753 1.00 87.69 217 PRO A C 1
ATOM 1678 O O . PRO A 1 217 ? 15.508 7.326 -6.890 1.00 87.69 217 PRO A O 1
ATOM 1681 N N . CYS A 1 218 ? 15.416 7.731 -4.687 1.00 84.44 218 CYS A N 1
ATOM 1682 C CA . CYS A 1 218 ? 14.202 8.553 -4.731 1.00 84.44 218 CYS A CA 1
ATOM 1683 C C . CYS A 1 218 ? 14.317 9.829 -5.583 1.00 84.44 218 CYS A C 1
ATOM 1685 O O . CYS A 1 218 ? 13.307 10.466 -5.898 1.00 84.44 218 CYS A O 1
ATOM 1687 N N . VAL A 1 219 ? 15.545 10.248 -5.910 1.00 76.06 219 VAL A N 1
ATOM 1688 C CA . VAL A 1 219 ? 15.850 11.560 -6.490 1.00 76.06 219 VAL A CA 1
ATOM 1689 C C . VAL A 1 219 ? 16.384 11.495 -7.929 1.00 76.06 219 VAL A C 1
ATOM 1691 O O . VAL A 1 219 ? 17.276 10.726 -8.271 1.00 76.06 219 VAL A O 1
ATOM 1694 N N . ASN A 1 220 ? 15.875 12.427 -8.742 1.00 54.03 220 ASN A N 1
ATOM 1695 C CA . ASN A 1 220 ? 16.491 13.117 -9.886 1.00 54.03 220 ASN A CA 1
ATOM 1696 C C . ASN A 1 220 ? 16.914 12.384 -11.177 1.00 54.03 220 ASN A C 1
ATOM 1698 O O . ASN A 1 220 ? 17.299 13.070 -12.126 1.00 54.03 220 ASN A O 1
ATOM 1702 N N . PHE A 1 221 ? 16.840 11.057 -11.299 1.00 59.75 221 PHE A N 1
ATOM 1703 C CA . PHE A 1 221 ? 17.267 10.409 -12.561 1.00 59.75 221 PHE A CA 1
ATOM 1704 C C . PHE A 1 221 ? 16.123 10.028 -13.499 1.00 59.75 221 PHE A C 1
ATOM 1706 O O . PHE A 1 221 ? 16.346 9.882 -14.703 1.00 59.75 221 PHE A O 1
ATOM 1713 N N . LEU A 1 222 ? 14.899 9.898 -12.986 1.00 66.25 222 LEU A N 1
ATOM 1714 C CA . LEU A 1 222 ? 13.776 9.339 -13.728 1.00 66.25 222 LEU A CA 1
ATOM 1715 C C . LEU A 1 222 ? 12.484 10.059 -13.329 1.00 66.25 222 LEU A C 1
ATOM 1717 O O . LEU A 1 222 ? 11.923 9.817 -12.264 1.00 66.25 222 LEU A O 1
ATOM 1721 N N . ASN A 1 223 ? 12.009 10.961 -14.191 1.00 84.00 223 ASN A N 1
ATOM 1722 C CA . ASN A 1 223 ? 10.625 11.415 -14.105 1.00 84.00 223 ASN A CA 1
ATOM 1723 C C . ASN A 1 223 ? 9.742 10.251 -14.540 1.00 84.00 223 ASN A C 1
ATOM 1725 O O . ASN A 1 223 ? 9.580 10.008 -15.737 1.00 84.00 223 ASN A O 1
ATOM 1729 N N . SER A 1 224 ? 9.188 9.549 -13.562 1.00 91.94 224 SER A N 1
ATOM 1730 C CA . SER A 1 224 ? 8.315 8.406 -13.793 1.00 91.94 224 SER A CA 1
ATOM 1731 C C . SER A 1 224 ? 6.874 8.799 -13.482 1.00 91.94 224 SER A C 1
ATOM 1733 O O . SER A 1 224 ? 6.634 9.644 -12.611 1.00 91.94 224 SER A O 1
ATOM 1735 N N . PRO A 1 225 ? 5.893 8.234 -14.196 1.00 95.44 225 PRO A N 1
ATOM 1736 C CA . PRO A 1 225 ? 4.511 8.341 -13.780 1.00 95.44 225 PRO A CA 1
ATOM 1737 C C . PRO A 1 225 ? 4.256 7.484 -12.538 1.00 95.44 225 PRO A C 1
ATOM 1739 O O . PRO A 1 225 ? 5.056 6.626 -12.165 1.00 95.44 225 PRO A O 1
ATOM 1742 N N . PHE A 1 226 ? 3.122 7.724 -11.892 1.00 95.69 226 PHE A N 1
ATOM 1743 C CA . PHE A 1 226 ? 2.768 7.104 -10.618 1.00 95.69 226 PHE A CA 1
ATOM 1744 C C . PHE A 1 226 ? 1.669 6.071 -10.823 1.00 95.69 226 PHE A C 1
ATOM 1746 O O . PHE A 1 226 ? 0.721 6.311 -11.578 1.00 95.69 226 PHE A O 1
ATOM 1753 N N . LEU A 1 227 ? 1.764 4.939 -10.130 1.00 96.25 227 LEU A N 1
ATOM 1754 C CA . LEU A 1 227 ? 0.646 4.020 -10.010 1.00 96.25 227 LEU A CA 1
ATOM 1755 C C . LEU A 1 227 ? -0.412 4.640 -9.101 1.00 96.25 227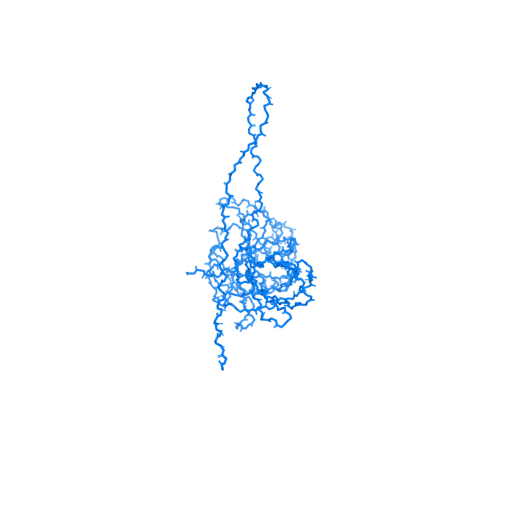 LEU A C 1
ATOM 1757 O O . LEU A 1 227 ? -0.176 4.884 -7.921 1.00 96.25 227 LEU A O 1
ATOM 1761 N N . CYS A 1 228 ? -1.603 4.849 -9.638 1.00 94.19 228 CYS A N 1
ATOM 1762 C CA . CYS A 1 228 ? -2.729 5.377 -8.893 1.00 94.19 228 CYS A CA 1
ATOM 1763 C C . CYS A 1 228 ? -3.786 4.293 -8.715 1.00 94.19 228 CYS A C 1
ATOM 1765 O O . CYS A 1 228 ? -4.216 3.656 -9.679 1.00 94.19 228 CYS A O 1
ATOM 1767 N N . ARG A 1 229 ? -4.231 4.095 -7.476 1.00 90.69 229 ARG A N 1
ATOM 1768 C CA . ARG A 1 229 ? -5.282 3.149 -7.100 1.00 90.69 229 ARG A CA 1
ATOM 1769 C C . ARG A 1 229 ? -6.548 3.909 -6.740 1.00 90.69 229 ARG A C 1
ATOM 1771 O O . ARG A 1 229 ? -6.513 4.985 -6.157 1.00 90.69 229 ARG A O 1
ATOM 1778 N N . LYS A 1 230 ? -7.683 3.366 -7.146 1.00 87.56 230 LYS A N 1
ATOM 1779 C CA . LYS A 1 230 ? -8.996 3.986 -6.987 1.00 87.56 230 LYS A CA 1
ATOM 1780 C C . LYS A 1 230 ? -9.410 4.050 -5.516 1.00 87.56 230 LYS A C 1
ATOM 1782 O O . LYS A 1 230 ? -9.362 3.028 -4.838 1.00 87.56 230 LYS A O 1
ATOM 1787 N N . VAL A 1 231 ? -9.889 5.212 -5.057 1.00 78.56 231 VAL A N 1
ATOM 1788 C CA . VAL A 1 231 ? -10.241 5.461 -3.638 1.00 78.56 231 VAL A CA 1
ATOM 1789 C C . VAL A 1 231 ? -11.300 4.489 -3.119 1.00 78.56 231 VAL A C 1
ATOM 1791 O O . VAL A 1 231 ? -11.183 3.981 -2.010 1.00 78.56 231 VAL A O 1
ATOM 1794 N N . ASN A 1 232 ? -12.337 4.209 -3.911 1.00 74.19 232 ASN A N 1
ATOM 1795 C CA . ASN A 1 232 ? -13.409 3.307 -3.504 1.00 74.19 232 ASN A CA 1
ATOM 1796 C C . ASN A 1 232 ? -14.086 2.628 -4.704 1.00 74.19 232 ASN A C 1
ATOM 1798 O O . ASN A 1 232 ? -13.909 3.009 -5.864 1.00 74.19 232 ASN A O 1
ATOM 1802 N N . ALA A 1 233 ? -14.900 1.609 -4.424 1.00 70.50 233 ALA A N 1
ATOM 1803 C CA . ALA A 1 233 ? -15.627 0.866 -5.454 1.00 70.50 233 ALA A CA 1
ATOM 1804 C C . ALA A 1 233 ? -16.716 1.697 -6.166 1.00 70.50 233 ALA A C 1
ATOM 1806 O O . ALA A 1 233 ? -17.087 1.362 -7.292 1.00 70.50 233 ALA A O 1
ATOM 1807 N N . ALA A 1 234 ? -17.224 2.762 -5.531 1.00 70.25 234 ALA A N 1
ATOM 1808 C CA . ALA A 1 234 ? -18.300 3.607 -6.052 1.00 70.25 234 ALA A CA 1
ATOM 1809 C C . ALA A 1 234 ? -17.824 4.617 -7.110 1.00 70.25 234 ALA A C 1
ATOM 1811 O O . ALA A 1 234 ? -18.603 4.989 -7.992 1.00 70.25 234 ALA A O 1
ATOM 1812 N N . THR A 1 235 ? -16.551 5.019 -7.067 1.00 74.94 235 THR A N 1
ATOM 1813 C CA . THR A 1 235 ? -15.895 5.791 -8.126 1.00 74.94 235 THR A CA 1
ATOM 1814 C C . THR A 1 235 ? -16.083 5.068 -9.469 1.00 74.94 235 THR A C 1
ATOM 1816 O O . THR A 1 235 ? -16.140 3.841 -9.533 1.00 74.94 235 THR A O 1
ATOM 1819 N N . GLN A 1 236 ? -16.208 5.782 -10.586 1.00 82.94 236 GLN A N 1
ATOM 1820 C CA . GLN A 1 236 ? -16.241 5.143 -11.910 1.00 82.94 236 GLN A CA 1
ATOM 1821 C C . GLN A 1 236 ? -14.817 4.971 -12.452 1.00 82.94 236 GLN A C 1
ATOM 1823 O O . GLN A 1 236 ? -13.978 5.842 -12.261 1.00 82.94 236 GLN A O 1
ATOM 1828 N N . GLY A 1 237 ? -14.540 3.853 -13.130 1.00 87.50 237 GLY A N 1
ATOM 1829 C CA . GLY A 1 237 ? -13.231 3.590 -13.745 1.00 87.50 237 GLY A CA 1
ATOM 1830 C C . GLY A 1 237 ? -12.521 2.330 -13.232 1.00 87.50 237 GLY A C 1
ATOM 1831 O O . GLY A 1 237 ? -13.076 1.625 -12.374 1.00 87.50 237 GLY A O 1
ATOM 1832 N N . PRO A 1 238 ? -11.337 2.023 -13.799 1.00 92.50 238 PRO A N 1
ATOM 1833 C CA . PRO A 1 238 ? -10.533 0.855 -13.441 1.00 92.50 238 PRO A CA 1
ATOM 1834 C C . PRO A 1 238 ? -9.991 0.949 -12.009 1.00 92.50 238 PRO A C 1
ATOM 1836 O O . PRO A 1 238 ? -9.944 2.023 -11.421 1.00 92.50 238 PRO A O 1
ATOM 1839 N N . LEU A 1 239 ? -9.585 -0.186 -11.434 1.00 90.62 239 LEU A N 1
ATOM 1840 C CA . LEU A 1 239 ? -8.995 -0.223 -10.089 1.00 90.62 239 LEU A CA 1
ATOM 1841 C C . LEU A 1 239 ? -7.653 0.523 -10.028 1.00 90.62 239 LEU A C 1
ATOM 1843 O O . LEU A 1 239 ? -7.380 1.207 -9.044 1.00 90.62 239 LEU A O 1
ATOM 1847 N N . PHE A 1 240 ? -6.859 0.412 -11.092 1.00 94.44 240 PHE A N 1
ATOM 1848 C CA . PHE A 1 240 ? -5.570 1.074 -11.241 1.00 94.44 240 PHE A CA 1
ATOM 1849 C C . PHE A 1 240 ? -5.536 1.931 -12.501 1.00 94.44 240 PHE A C 1
ATOM 1851 O O . PHE A 1 240 ? -6.128 1.571 -13.523 1.00 94.44 240 PHE A O 1
ATOM 1858 N N . LEU A 1 241 ? -4.793 3.029 -12.429 1.00 95.31 241 LEU A N 1
ATOM 1859 C CA . LEU A 1 241 ? -4.371 3.831 -13.571 1.00 95.31 241 LEU A CA 1
ATOM 1860 C C . LEU A 1 241 ? -2.904 4.231 -13.409 1.00 95.31 241 LEU A C 1
ATOM 1862 O O . LEU A 1 241 ? -2.396 4.309 -12.293 1.00 95.31 241 LEU A O 1
ATOM 1866 N N . ILE A 1 242 ? -2.236 4.496 -14.526 1.00 96.75 242 ILE A N 1
ATOM 1867 C CA . ILE A 1 242 ? -0.930 5.158 -14.544 1.00 96.75 242 ILE A CA 1
ATOM 1868 C C . ILE A 1 242 ? -1.208 6.651 -14.692 1.00 96.75 242 ILE A C 1
ATOM 1870 O O . ILE A 1 242 ? -1.989 7.037 -15.562 1.00 96.75 242 ILE A O 1
ATOM 1874 N N . SER A 1 243 ? -0.633 7.473 -13.817 1.00 95.56 243 SER A N 1
ATOM 1875 C CA . SER A 1 243 ? -0.851 8.916 -13.860 1.00 95.56 243 SER A CA 1
ATOM 1876 C C . SER A 1 243 ? -0.308 9.542 -15.147 1.00 95.56 243 SER A C 1
ATOM 1878 O O . SER A 1 243 ? 0.762 9.168 -15.625 1.00 95.56 243 SER A O 1
ATOM 1880 N N . ASP A 1 244 ? -1.013 10.555 -15.657 1.00 93.06 244 ASP A N 1
ATOM 1881 C CA . ASP A 1 244 ? -0.508 11.441 -16.713 1.00 93.06 244 ASP A CA 1
ATOM 1882 C C . ASP A 1 244 ? 0.587 12.398 -16.191 1.00 93.06 244 ASP A C 1
ATOM 1884 O O . ASP A 1 244 ? 1.320 13.005 -16.975 1.00 93.06 244 ASP A O 1
ATOM 1888 N N . PHE A 1 245 ? 0.695 12.560 -14.867 1.00 93.56 245 PHE A N 1
ATOM 1889 C CA . PHE A 1 245 ? 1.751 13.328 -14.218 1.00 93.56 245 PHE A CA 1
ATOM 1890 C C . PHE A 1 245 ? 3.001 12.465 -14.033 1.00 93.56 245 PHE A C 1
ATOM 1892 O O . PHE A 1 245 ? 2.946 11.381 -13.456 1.00 93.56 245 PHE A O 1
ATOM 1899 N N . THR A 1 246 ? 4.144 12.986 -14.475 1.00 92.88 246 THR A N 1
ATOM 1900 C CA . THR A 1 246 ? 5.466 12.384 -14.270 1.00 92.88 246 THR A CA 1
ATOM 1901 C C . THR A 1 246 ? 6.302 13.270 -13.361 1.00 92.88 246 THR A C 1
ATOM 1903 O O . THR A 1 246 ? 6.360 14.482 -13.587 1.00 92.88 246 THR A O 1
ATOM 1906 N N . GLY A 1 247 ? 7.009 12.683 -12.403 1.00 91.56 247 GLY A N 1
ATOM 1907 C CA . GLY A 1 247 ? 7.857 13.444 -11.493 1.00 91.56 247 GLY A CA 1
ATOM 1908 C C . GLY A 1 247 ? 8.756 12.569 -10.635 1.00 91.56 247 GLY A C 1
ATOM 1909 O O . GLY A 1 247 ? 8.837 11.354 -10.819 1.00 91.56 247 GLY A O 1
ATOM 1910 N N . GLU A 1 248 ? 9.433 13.215 -9.693 1.00 90.94 248 GLU A N 1
ATOM 1911 C CA . GLU A 1 248 ? 10.197 12.547 -8.638 1.00 90.94 248 GLU A CA 1
ATOM 1912 C C . GLU A 1 248 ? 9.255 11.907 -7.620 1.00 90.94 248 GLU A C 1
ATOM 1914 O O . GLU A 1 248 ? 8.167 12.438 -7.388 1.00 90.94 248 GLU A O 1
ATOM 1919 N N . PHE A 1 249 ? 9.700 10.839 -6.953 1.00 90.50 249 PHE A N 1
ATOM 1920 C CA . PHE A 1 249 ? 8.893 10.074 -5.998 1.00 90.50 249 PHE A CA 1
ATOM 1921 C C . PHE A 1 249 ? 8.150 10.964 -4.987 1.00 90.50 249 PHE A C 1
ATOM 1923 O O . PHE A 1 249 ? 6.939 10.844 -4.824 1.00 90.50 249 PHE A O 1
ATOM 1930 N N . ASN A 1 250 ? 8.829 11.963 -4.414 1.00 88.81 250 ASN A N 1
ATOM 1931 C CA . ASN A 1 250 ? 8.268 12.899 -3.426 1.00 88.81 250 ASN A CA 1
ATOM 1932 C C . ASN A 1 250 ? 7.111 13.781 -3.945 1.00 88.81 250 ASN A C 1
ATOM 1934 O O . ASN A 1 250 ? 6.461 14.474 -3.167 1.00 88.81 250 ASN A O 1
ATOM 1938 N N . SER A 1 251 ? 6.826 13.767 -5.250 1.00 90.56 251 SER A N 1
ATOM 1939 C CA . SER A 1 251 ? 5.684 14.475 -5.845 1.00 90.56 251 SER A CA 1
ATOM 1940 C C . SER A 1 251 ? 4.362 13.696 -5.731 1.00 90.56 251 SER A C 1
ATOM 1942 O O . SER A 1 251 ? 3.331 14.174 -6.220 1.00 90.56 251 SER A O 1
ATOM 1944 N N . TYR A 1 252 ? 4.367 12.520 -5.086 1.00 89.69 252 TYR A N 1
ATOM 1945 C CA . TYR A 1 252 ? 3.226 11.601 -5.009 1.00 89.69 252 TYR A CA 1
ATOM 1946 C C . TYR A 1 252 ? 1.928 12.250 -4.505 1.00 89.69 252 TYR A C 1
ATOM 1948 O O . TYR A 1 252 ? 0.851 11.911 -4.993 1.00 89.69 252 TYR A O 1
ATOM 1956 N N . ALA A 1 253 ? 2.015 13.223 -3.589 1.00 86.25 253 ALA A N 1
ATOM 1957 C CA . ALA A 1 253 ? 0.857 13.869 -2.963 1.00 86.25 253 ALA A CA 1
ATOM 1958 C C . ALA A 1 253 ? -0.069 14.588 -3.963 1.00 86.25 253 ALA A C 1
ATOM 1960 O O . ALA A 1 253 ? -1.243 14.804 -3.683 1.00 86.25 253 ALA A O 1
ATOM 1961 N N . SER A 1 254 ? 0.455 14.954 -5.135 1.00 88.06 254 SER A N 1
ATOM 1962 C CA . SER A 1 254 ? -0.302 15.616 -6.210 1.00 88.06 254 SER A CA 1
ATOM 1963 C C . SER A 1 254 ? -0.326 14.817 -7.513 1.00 88.06 254 SER A C 1
ATOM 1965 O O . SER A 1 254 ? -0.830 15.294 -8.528 1.00 88.06 254 SER A O 1
ATOM 1967 N N . ALA A 1 255 ? 0.239 13.607 -7.500 1.00 91.38 255 ALA A N 1
ATOM 1968 C CA . ALA A 1 255 ? 0.431 12.824 -8.708 1.00 91.38 255 ALA A CA 1
ATOM 1969 C C . ALA A 1 255 ? -0.857 12.161 -9.199 1.00 91.38 255 ALA A C 1
ATOM 1971 O O . ALA A 1 255 ? -1.019 11.975 -10.403 1.00 91.38 255 ALA A O 1
ATOM 1972 N N . CYS A 1 256 ? -1.761 11.781 -8.296 1.00 92.69 256 CYS A N 1
ATOM 1973 C CA . CYS A 1 256 ? -2.985 11.072 -8.653 1.00 92.69 256 CYS A CA 1
ATOM 1974 C C . CYS A 1 256 ? -4.187 12.021 -8.776 1.00 92.69 256 CYS A C 1
ATOM 1976 O O . CYS A 1 256 ? -4.280 12.991 -8.027 1.00 92.69 256 CYS A O 1
ATOM 1978 N N . PRO A 1 257 ? -5.121 11.757 -9.710 1.00 91.19 257 PRO A N 1
ATOM 1979 C CA . PRO A 1 257 ? -6.361 12.524 -9.813 1.00 91.19 257 PRO A CA 1
ATOM 1980 C C . PRO A 1 257 ? -7.244 12.302 -8.577 1.00 91.19 257 PRO A C 1
ATOM 1982 O O . PRO A 1 257 ? -7.216 11.212 -8.022 1.00 91.19 257 PRO A O 1
ATOM 1985 N N . ASP A 1 258 ? -8.112 13.260 -8.233 1.00 84.31 258 ASP A N 1
ATOM 1986 C CA . ASP A 1 258 ? -8.913 13.309 -6.986 1.00 84.31 258 ASP A CA 1
ATOM 1987 C C . ASP A 1 258 ? -9.637 12.009 -6.578 1.00 84.31 258 ASP A C 1
ATOM 1989 O O . ASP A 1 258 ? -9.925 11.784 -5.408 1.00 84.31 258 ASP A O 1
ATOM 1993 N N . SER A 1 259 ? -9.966 11.142 -7.537 1.00 86.12 259 SER A N 1
ATOM 1994 C CA . SER A 1 259 ? -10.677 9.879 -7.285 1.00 86.12 259 SER A CA 1
ATOM 1995 C C . SER A 1 259 ? -9.762 8.653 -7.127 1.00 86.12 259 SER A C 1
ATOM 1997 O O . SER A 1 259 ? -10.238 7.513 -7.031 1.00 86.12 259 SER A O 1
ATOM 1999 N N . TYR A 1 260 ? -8.451 8.891 -7.093 1.00 89.56 260 TYR A N 1
ATOM 2000 C CA . TYR A 1 260 ? -7.382 7.917 -6.936 1.00 89.56 260 TYR A CA 1
ATOM 2001 C C . TYR A 1 260 ? -6.326 8.446 -5.957 1.00 89.56 260 TYR A C 1
ATOM 2003 O O . TYR A 1 260 ? -6.186 9.644 -5.743 1.00 89.56 260 TYR A O 1
ATOM 2011 N N . PHE A 1 261 ? -5.545 7.540 -5.389 1.00 87.75 261 PHE A N 1
ATOM 2012 C CA . PHE A 1 261 ? -4.417 7.839 -4.512 1.00 87.75 261 PHE A CA 1
ATOM 2013 C C . PHE A 1 261 ? -3.181 7.069 -4.981 1.00 87.75 261 PHE A C 1
ATOM 2015 O O . PHE A 1 261 ? -3.294 6.133 -5.778 1.00 87.75 261 PHE A O 1
ATOM 2022 N N . PHE A 1 262 ? -2.005 7.450 -4.486 1.00 91.06 262 PHE A N 1
ATOM 2023 C CA . PHE A 1 262 ? -0.756 6.770 -4.815 1.00 91.06 262 PHE A CA 1
ATOM 2024 C C . PHE A 1 262 ? -0.769 5.331 -4.283 1.00 91.06 262 PHE A C 1
ATOM 2026 O O . PHE A 1 262 ? -0.938 5.102 -3.087 1.00 91.06 262 PHE A O 1
ATOM 2033 N N . GLY A 1 263 ? -0.665 4.350 -5.177 1.00 89.31 263 GLY A N 1
ATOM 2034 C CA . GLY A 1 263 ? -1.036 2.967 -4.895 1.00 89.31 263 GLY A CA 1
ATOM 2035 C C . GLY A 1 263 ? 0.099 1.957 -5.024 1.00 89.31 263 GLY A C 1
ATOM 2036 O O . GLY A 1 263 ? 1.121 2.196 -5.662 1.00 89.31 263 GLY A O 1
ATOM 2037 N N . LEU A 1 264 ? -0.151 0.783 -4.451 1.00 88.81 264 LEU A N 1
ATOM 2038 C CA . LEU A 1 264 ? 0.626 -0.447 -4.581 1.00 88.81 264 LEU A CA 1
ATOM 2039 C C . LEU A 1 264 ? -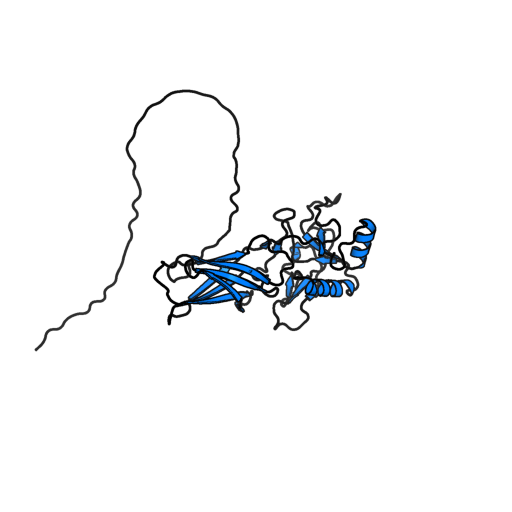0.375 -1.589 -4.864 1.00 88.81 264 LEU A C 1
ATOM 2041 O O . LEU A 1 264 ? -1.475 -1.564 -4.296 1.00 88.81 264 LEU A O 1
ATOM 2045 N N . PRO A 1 265 ? -0.085 -2.549 -5.762 1.00 88.06 265 PRO A N 1
ATOM 2046 C CA . PRO A 1 265 ? -0.925 -3.729 -5.905 1.00 88.06 265 PRO A CA 1
ATOM 2047 C C . PRO A 1 265 ? -0.784 -4.658 -4.696 1.00 88.06 265 PRO A C 1
ATOM 2049 O O . PRO A 1 265 ? 0.313 -4.864 -4.181 1.00 88.06 265 PRO A O 1
ATOM 2052 N N . HIS A 1 266 ? -1.898 -5.253 -4.276 1.00 79.38 266 HIS A N 1
ATOM 2053 C CA . HIS A 1 266 ? -1.957 -6.194 -3.164 1.00 79.38 266 HIS A CA 1
ATOM 2054 C C . HIS A 1 266 ? -2.198 -7.612 -3.687 1.00 79.38 266 HIS A C 1
ATOM 2056 O O . HIS A 1 266 ? -3.260 -7.929 -4.230 1.00 79.38 266 HIS A O 1
ATOM 2062 N N . GLY A 1 267 ? -1.204 -8.476 -3.495 1.00 79.31 267 GLY A N 1
ATOM 2063 C CA . GLY A 1 267 ? -1.245 -9.865 -3.944 1.00 79.31 267 GLY A CA 1
ATOM 2064 C C . GLY A 1 267 ? -1.051 -10.044 -5.453 1.00 79.31 267 GLY A C 1
ATOM 2065 O O . GLY A 1 267 ? -0.849 -9.095 -6.218 1.00 79.31 267 GLY A O 1
ATOM 2066 N N . GLU A 1 268 ? -1.096 -11.303 -5.883 1.00 84.31 268 GLU A N 1
ATOM 2067 C CA . GLU A 1 268 ? -0.730 -11.720 -7.240 1.00 84.31 268 GLU A CA 1
ATOM 2068 C C . GLU A 1 268 ? -1.674 -11.163 -8.319 1.00 84.31 268 GLU A C 1
ATOM 2070 O O . GLU A 1 268 ? -1.204 -10.608 -9.310 1.00 84.31 268 GLU A O 1
ATOM 2075 N N . ASP A 1 269 ? -2.993 -11.242 -8.118 1.00 86.56 269 ASP A N 1
ATOM 2076 C CA . ASP A 1 269 ? -3.985 -10.827 -9.124 1.00 86.56 269 ASP A CA 1
ATOM 2077 C C . ASP A 1 269 ? -3.893 -9.329 -9.455 1.00 86.56 269 ASP A C 1
ATOM 2079 O O . ASP A 1 269 ? -3.888 -8.937 -10.627 1.00 86.56 269 ASP A O 1
ATOM 2083 N N . GLU A 1 270 ? -3.792 -8.479 -8.428 1.00 89.19 270 GLU A N 1
ATOM 2084 C CA . GLU A 1 270 ? -3.626 -7.036 -8.618 1.00 89.19 270 GLU A CA 1
ATOM 2085 C C . GLU A 1 270 ? -2.266 -6.720 -9.250 1.00 89.19 270 GLU A C 1
ATOM 2087 O O . GLU A 1 270 ? -2.177 -5.865 -10.131 1.00 89.19 270 GLU A O 1
ATOM 2092 N N . THR A 1 271 ? -1.214 -7.447 -8.867 1.00 90.00 271 THR A N 1
ATOM 2093 C CA . THR A 1 271 ? 0.121 -7.267 -9.451 1.00 90.00 271 THR A CA 1
ATOM 2094 C C . THR A 1 271 ? 0.114 -7.605 -10.936 1.00 90.00 271 THR A C 1
ATOM 2096 O O . THR A 1 271 ? 0.596 -6.818 -11.748 1.00 90.00 271 THR A O 1
ATOM 2099 N N . LEU A 1 272 ? -0.494 -8.727 -11.326 1.00 91.00 272 LEU A N 1
ATOM 2100 C CA . LEU A 1 272 ? -0.658 -9.098 -12.731 1.00 91.00 272 LEU A CA 1
ATOM 2101 C C . LEU A 1 272 ? -1.489 -8.063 -13.491 1.00 91.00 272 LEU A C 1
ATOM 2103 O O . LEU A 1 272 ? -1.191 -7.765 -14.649 1.00 91.00 272 LEU A O 1
ATOM 2107 N N . GLN A 1 273 ? -2.521 -7.492 -12.867 1.00 93.44 273 GLN A N 1
ATOM 2108 C CA . GLN A 1 273 ? -3.296 -6.411 -13.472 1.00 93.44 273 GLN A CA 1
ATOM 2109 C C . GLN A 1 273 ? -2.425 -5.178 -13.746 1.00 93.44 273 GLN A C 1
ATOM 2111 O O . GLN A 1 273 ? -2.493 -4.628 -14.847 1.00 93.44 273 GLN A O 1
ATOM 2116 N N . VAL A 1 274 ? -1.593 -4.769 -12.785 1.00 94.75 274 VAL A N 1
ATOM 2117 C CA . VAL A 1 274 ? -0.682 -3.624 -12.930 1.00 94.75 274 VAL A CA 1
ATOM 2118 C C . VAL A 1 274 ? 0.415 -3.903 -13.957 1.00 94.75 274 VAL A C 1
ATOM 2120 O O . VAL A 1 274 ? 0.679 -3.050 -14.798 1.00 94.75 274 VAL A O 1
ATOM 2123 N N . ILE A 1 275 ? 0.998 -5.104 -13.968 1.00 94.50 275 ILE A N 1
ATOM 2124 C CA . ILE A 1 275 ? 1.987 -5.512 -14.978 1.00 94.50 275 ILE A CA 1
ATOM 2125 C C . ILE A 1 275 ? 1.381 -5.443 -16.378 1.00 94.50 275 ILE A C 1
ATOM 2127 O O . ILE A 1 275 ? 1.978 -4.861 -17.279 1.00 94.50 275 ILE A O 1
ATOM 2131 N N . ASN A 1 276 ? 0.172 -5.977 -16.563 1.00 94.50 276 ASN A N 1
ATOM 2132 C CA . ASN A 1 276 ? -0.519 -5.898 -17.848 1.00 94.50 276 ASN A CA 1
ATOM 2133 C C . ASN A 1 276 ? -0.838 -4.450 -18.241 1.00 94.50 276 ASN A C 1
ATOM 2135 O O . ASN A 1 276 ? -0.763 -4.113 -19.420 1.00 94.50 276 ASN A O 1
ATOM 2139 N N . LEU A 1 277 ? -1.205 -3.593 -17.286 1.00 95.56 277 LEU A N 1
ATOM 2140 C CA . LEU A 1 277 ? -1.429 -2.171 -17.541 1.00 95.56 277 LEU A CA 1
ATOM 2141 C C . LEU A 1 277 ? -0.137 -1.487 -18.015 1.00 95.56 277 LEU A C 1
ATOM 2143 O O . LEU A 1 277 ? -0.150 -0.816 -19.042 1.00 95.56 277 LEU A O 1
ATOM 2147 N N . LEU A 1 278 ? 0.969 -1.710 -17.305 1.00 95.50 278 LEU A N 1
ATOM 2148 C CA . LEU A 1 278 ? 2.278 -1.132 -17.596 1.00 95.50 278 LEU A CA 1
ATOM 2149 C C . LEU A 1 278 ? 2.853 -1.623 -18.931 1.00 95.50 278 LEU A C 1
ATOM 2151 O O . LEU A 1 278 ? 3.272 -0.820 -19.756 1.00 95.50 278 LEU A O 1
ATOM 2155 N N . ASP A 1 279 ? 2.810 -2.929 -19.191 1.00 94.50 279 ASP A N 1
ATOM 2156 C CA . ASP A 1 279 ? 3.382 -3.533 -20.401 1.00 94.50 279 ASP A CA 1
ATOM 2157 C C . ASP A 1 279 ? 2.663 -3.115 -21.693 1.00 94.50 279 ASP A C 1
ATOM 2159 O O . ASP A 1 279 ? 3.240 -3.196 -22.778 1.00 94.50 279 ASP A O 1
ATOM 2163 N N . ASN A 1 280 ? 1.404 -2.680 -21.588 1.00 93.31 280 ASN A N 1
ATOM 2164 C CA . ASN A 1 280 ? 0.611 -2.201 -22.719 1.00 93.31 280 ASN A CA 1
ATOM 2165 C C . ASN A 1 280 ? 0.618 -0.669 -22.859 1.00 93.31 280 ASN A C 1
ATOM 2167 O O . ASN A 1 280 ? 0.016 -0.150 -23.803 1.00 93.31 280 ASN A O 1
ATOM 2171 N N . GLN A 1 281 ? 1.283 0.056 -21.954 1.00 92.94 281 GLN A N 1
ATOM 2172 C CA . GLN A 1 281 ? 1.358 1.512 -21.990 1.00 92.94 281 GLN A CA 1
ATOM 2173 C C . GLN A 1 281 ? 2.543 1.966 -22.854 1.00 92.94 281 GLN A C 1
ATOM 2175 O O . GLN A 1 281 ? 3.710 1.805 -22.499 1.00 92.94 281 GLN A O 1
ATOM 2180 N N . GLU A 1 282 ? 2.252 2.559 -24.012 1.00 90.69 282 GLU A N 1
ATOM 2181 C CA . GLU A 1 282 ? 3.297 3.048 -24.913 1.00 90.69 282 GLU A CA 1
ATOM 2182 C C . GLU A 1 282 ? 4.082 4.207 -24.275 1.00 90.69 282 GLU A C 1
ATOM 2184 O O . GLU A 1 282 ? 3.504 5.172 -23.778 1.00 90.69 282 GLU A O 1
ATOM 2189 N N . GLY A 1 283 ? 5.415 4.119 -24.313 1.00 88.94 283 GLY A N 1
ATOM 2190 C CA . GLY A 1 283 ? 6.307 5.175 -23.827 1.00 88.94 283 GLY A CA 1
ATOM 2191 C C . GLY A 1 283 ? 6.510 5.218 -22.310 1.00 88.94 283 GLY A C 1
ATOM 2192 O O . GLY A 1 283 ? 7.235 6.093 -21.846 1.00 88.94 283 GLY A O 1
ATOM 2193 N N . VAL A 1 284 ? 5.926 4.283 -21.553 1.00 92.38 284 VAL A N 1
ATOM 2194 C CA . VAL A 1 284 ? 6.143 4.145 -20.108 1.00 92.38 284 VAL A CA 1
ATOM 2195 C C . VAL A 1 284 ? 6.918 2.858 -19.850 1.00 92.38 284 VAL A C 1
ATOM 2197 O O . VAL A 1 284 ? 6.420 1.762 -20.089 1.00 92.38 284 VAL A O 1
ATOM 2200 N N . ASP A 1 285 ? 8.161 2.984 -19.391 1.00 92.44 285 ASP A N 1
ATOM 2201 C CA . ASP A 1 285 ? 9.041 1.845 -19.109 1.00 92.44 285 ASP A CA 1
ATOM 2202 C C . ASP A 1 285 ? 9.096 1.479 -17.617 1.00 92.44 285 ASP A C 1
ATOM 2204 O O . ASP A 1 285 ? 9.551 0.389 -17.269 1.00 92.44 285 ASP A O 1
ATOM 2208 N N . ARG A 1 286 ? 8.605 2.363 -16.746 1.00 93.69 286 ARG A N 1
ATOM 2209 C CA . ARG A 1 286 ? 8.588 2.220 -15.288 1.00 93.69 286 ARG A CA 1
ATOM 2210 C C . ARG A 1 286 ? 7.506 3.098 -14.658 1.00 93.69 286 ARG A C 1
ATOM 2212 O O . ARG A 1 286 ? 7.085 4.080 -15.271 1.00 93.69 286 ARG A O 1
ATOM 2219 N N . ILE A 1 287 ? 7.090 2.773 -13.439 1.00 95.62 287 ILE A N 1
ATOM 2220 C CA . ILE A 1 287 ? 6.145 3.569 -12.641 1.00 95.62 287 ILE A CA 1
ATOM 2221 C C . ILE A 1 287 ? 6.552 3.573 -11.173 1.00 95.62 287 ILE A C 1
ATOM 2223 O O . ILE A 1 287 ? 6.992 2.548 -10.663 1.00 95.62 287 ILE A O 1
ATOM 2227 N N . TRP A 1 288 ? 6.339 4.689 -10.481 1.00 95.31 288 TRP A N 1
ATOM 2228 C CA . TRP A 1 288 ? 6.437 4.725 -9.025 1.00 95.31 288 TRP A CA 1
ATOM 2229 C C . TRP A 1 288 ? 5.305 3.921 -8.392 1.00 95.31 288 TRP A C 1
ATOM 2231 O O . TRP A 1 288 ? 4.165 3.982 -8.867 1.00 95.31 288 TRP A O 1
ATOM 2241 N N . VAL A 1 289 ? 5.601 3.219 -7.301 1.00 93.88 289 VAL A N 1
ATOM 2242 C CA . VAL A 1 289 ? 4.593 2.579 -6.448 1.00 93.88 289 VAL A CA 1
ATOM 2243 C C . VAL A 1 289 ? 4.715 3.063 -5.017 1.00 93.88 289 VAL A C 1
ATOM 2245 O O . VAL A 1 289 ? 5.765 3.534 -4.597 1.00 93.88 289 VAL A O 1
ATOM 2248 N N . ASN A 1 290 ? 3.623 2.961 -4.270 1.00 91.25 290 ASN A N 1
ATOM 2249 C CA . ASN A 1 290 ? 3.549 3.424 -2.893 1.00 91.25 290 ASN A CA 1
ATOM 2250 C C . ASN A 1 290 ? 4.286 2.482 -1.919 1.00 91.25 290 ASN A C 1
ATOM 2252 O O . ASN A 1 290 ? 3.659 1.770 -1.135 1.00 91.25 290 ASN A O 1
ATOM 2256 N N . LEU A 1 291 ? 5.613 2.434 -2.038 1.00 90.56 291 LEU A N 1
ATOM 2257 C CA . LEU A 1 291 ? 6.519 1.628 -1.230 1.00 90.56 291 LEU A CA 1
ATOM 2258 C C . LEU A 1 291 ? 7.901 2.306 -1.191 1.00 90.56 291 LEU A C 1
ATOM 2260 O O . LEU A 1 291 ? 8.388 2.764 -2.226 1.00 90.56 291 LEU A O 1
ATOM 2264 N N . ASN A 1 292 ? 8.496 2.410 -0.004 1.00 90.81 292 ASN A N 1
ATOM 2265 C CA . ASN A 1 292 ? 9.815 3.014 0.237 1.00 90.81 292 ASN A CA 1
ATOM 2266 C C . ASN A 1 292 ? 10.404 2.482 1.551 1.00 90.81 292 ASN A C 1
ATOM 2268 O O . ASN A 1 292 ? 9.638 2.054 2.408 1.00 90.81 292 ASN A O 1
ATOM 2272 N N . ASP A 1 293 ? 11.710 2.557 1.738 1.00 89.69 293 ASP A N 1
ATOM 2273 C CA . ASP A 1 293 ? 12.429 2.155 2.954 1.00 89.69 293 ASP A CA 1
ATOM 2274 C C . ASP A 1 293 ? 13.346 3.276 3.482 1.00 89.69 293 ASP A C 1
ATOM 2276 O O . ASP A 1 293 ? 14.296 3.043 4.218 1.00 89.69 293 ASP A O 1
ATOM 2280 N N . GLN A 1 294 ? 12.972 4.538 3.214 1.00 85.06 294 GLN A N 1
ATOM 2281 C CA . GLN A 1 294 ? 13.699 5.752 3.637 1.00 85.06 294 GLN A CA 1
ATOM 2282 C C . GLN A 1 294 ? 13.978 5.850 5.146 1.00 85.06 294 GLN A C 1
ATOM 2284 O O . GLN A 1 294 ? 14.834 6.631 5.570 1.00 85.06 294 GLN A O 1
ATOM 2289 N N . VAL A 1 295 ? 13.196 5.149 5.970 1.00 82.19 295 VAL A N 1
ATOM 2290 C CA . VAL A 1 295 ? 13.335 5.161 7.432 1.00 82.19 295 VAL A CA 1
ATOM 2291 C C . VAL A 1 295 ? 14.433 4.200 7.880 1.00 82.19 295 VAL A C 1
ATOM 2293 O O . VAL A 1 295 ? 15.264 4.563 8.713 1.00 82.19 295 VAL A O 1
ATOM 2296 N N . GLU A 1 296 ? 14.426 2.987 7.335 1.00 82.12 296 GLU A N 1
ATOM 2297 C CA . GLU A 1 296 ? 15.374 1.927 7.644 1.00 82.12 296 GLU A CA 1
ATOM 2298 C C . GLU A 1 296 ? 15.527 1.024 6.421 1.00 82.12 296 GLU A C 1
ATOM 2300 O O . GLU A 1 296 ? 14.559 0.441 5.946 1.00 82.12 296 GLU A O 1
ATOM 2305 N N . GLU A 1 297 ? 16.766 0.888 5.964 1.00 82.75 297 GLU A N 1
ATOM 2306 C CA . GLU A 1 297 ? 17.162 0.074 4.819 1.00 82.75 297 GLU A CA 1
ATOM 2307 C C . GLU A 1 297 ? 16.625 -1.367 4.920 1.00 82.75 297 GLU A C 1
ATOM 2309 O O . GLU A 1 297 ? 16.840 -2.051 5.926 1.00 82.75 297 GLU A O 1
ATOM 2314 N N . ASN A 1 298 ? 15.957 -1.850 3.866 1.00 78.12 298 ASN A N 1
ATOM 2315 C CA . ASN A 1 298 ? 15.209 -3.115 3.795 1.00 78.12 298 ASN A CA 1
ATOM 2316 C C . ASN A 1 298 ? 13.934 -3.213 4.661 1.00 78.12 298 ASN A C 1
ATOM 2318 O O . ASN A 1 298 ? 13.271 -4.259 4.645 1.00 78.12 298 ASN A O 1
ATOM 2322 N N . SER A 1 299 ? 13.545 -2.156 5.380 1.00 84.12 299 SER A N 1
ATOM 2323 C CA . SER A 1 299 ? 12.249 -2.050 6.064 1.00 84.12 299 SER A CA 1
ATOM 2324 C C . SER A 1 299 ? 11.267 -1.284 5.178 1.00 84.12 299 SER A C 1
ATOM 2326 O O . SER A 1 299 ? 11.049 -0.081 5.317 1.00 84.12 299 SER A O 1
ATOM 2328 N N . PHE A 1 300 ? 10.665 -1.990 4.220 1.00 86.06 300 PHE A N 1
ATOM 2329 C CA . PHE A 1 300 ? 9.763 -1.371 3.252 1.00 86.06 300 PHE A CA 1
ATOM 2330 C C . PHE A 1 300 ? 8.421 -0.995 3.866 1.00 86.06 300 PHE A C 1
ATOM 2332 O O . PHE A 1 300 ? 7.734 -1.818 4.469 1.00 86.06 300 PHE A O 1
ATOM 2339 N N . GLN A 1 301 ? 8.001 0.242 3.626 1.00 85.44 301 GLN A N 1
ATOM 2340 C CA . GLN A 1 301 ? 6.800 0.834 4.184 1.00 85.44 301 GLN A CA 1
ATOM 2341 C C . GLN A 1 301 ? 5.887 1.411 3.100 1.00 85.44 301 GLN A C 1
ATOM 2343 O O . GLN A 1 301 ? 6.329 2.058 2.146 1.00 85.44 301 GLN A O 1
ATOM 2348 N N . VAL A 1 302 ? 4.580 1.207 3.268 1.00 85.06 302 VAL A N 1
ATOM 2349 C CA . VAL A 1 302 ? 3.543 1.869 2.461 1.00 85.06 302 VAL A CA 1
ATOM 2350 C C . VAL A 1 302 ? 3.250 3.236 3.061 1.00 85.06 302 VAL A C 1
ATOM 2352 O O . VAL A 1 302 ? 2.970 3.328 4.255 1.00 85.06 302 VAL A O 1
ATOM 2355 N N . ILE A 1 303 ? 3.247 4.283 2.237 1.00 82.69 303 ILE A N 1
ATOM 2356 C CA . ILE A 1 303 ? 2.846 5.638 2.630 1.00 82.69 303 ILE A CA 1
ATOM 2357 C C . ILE A 1 303 ? 1.324 5.647 2.774 1.00 82.69 303 ILE A C 1
ATOM 2359 O O . ILE A 1 303 ? 0.595 5.472 1.792 1.00 82.69 303 ILE A O 1
ATOM 2363 N N . MET A 1 304 ? 0.807 5.831 3.988 1.00 76.12 304 MET A N 1
ATOM 2364 C CA . MET A 1 304 ? -0.640 5.926 4.168 1.00 76.12 304 MET A CA 1
ATOM 2365 C C . MET A 1 304 ? -1.146 7.253 3.613 1.00 76.12 304 MET A C 1
ATOM 2367 O O . MET A 1 304 ? -0.485 8.287 3.717 1.00 76.12 304 MET A O 1
ATOM 2371 N N . ASN A 1 305 ? -2.337 7.232 3.012 1.00 69.62 305 ASN A N 1
ATOM 2372 C CA . ASN A 1 305 ? -2.919 8.442 2.454 1.00 69.62 305 ASN A CA 1
ATOM 2373 C C . ASN A 1 305 ? -3.332 9.359 3.607 1.00 69.62 305 ASN A C 1
ATOM 2375 O O . ASN A 1 305 ? -4.372 9.157 4.241 1.00 69.62 305 ASN A O 1
ATOM 2379 N N . GLN A 1 306 ? -2.503 10.355 3.893 1.00 57.31 306 GLN A N 1
ATOM 2380 C CA . GLN A 1 306 ? -2.881 11.419 4.798 1.00 57.31 306 GLN A CA 1
ATOM 2381 C C . GLN A 1 306 ? -3.843 12.344 4.068 1.00 57.31 306 GLN A C 1
ATOM 2383 O O . GLN A 1 306 ? -3.620 12.709 2.913 1.00 57.31 306 GLN A O 1
ATOM 2388 N N . SER A 1 307 ? -4.927 12.734 4.738 1.00 46.28 307 SER A N 1
ATOM 2389 C CA . SER A 1 307 ? -5.694 13.894 4.296 1.00 46.28 307 SER A CA 1
ATOM 2390 C C . SER A 1 307 ? -4.708 15.019 4.001 1.00 46.28 307 SER A C 1
ATOM 2392 O O . SER A 1 307 ? -3.881 15.322 4.859 1.00 46.28 307 SER A O 1
ATOM 2394 N N . ALA A 1 308 ? -4.786 15.622 2.814 1.00 38.19 308 ALA A N 1
ATOM 2395 C CA . ALA A 1 308 ? -4.094 16.870 2.551 1.00 38.19 308 ALA A CA 1
ATOM 2396 C C . ALA A 1 308 ? -4.618 17.898 3.563 1.00 38.19 308 ALA A C 1
ATOM 2398 O O . ALA A 1 308 ? -5.673 18.496 3.354 1.00 38.19 308 ALA A O 1
ATOM 2399 N N . GLU A 1 309 ? -3.936 18.047 4.697 1.00 36.94 309 GLU A N 1
ATOM 2400 C CA . GLU A 1 309 ? -4.125 19.191 5.573 1.00 36.94 309 GLU A CA 1
ATOM 2401 C C . GLU A 1 309 ? -3.623 20.403 4.779 1.00 36.94 309 GLU A C 1
ATOM 2403 O O . GLU A 1 309 ? -2.426 20.675 4.697 1.00 36.94 309 GLU A O 1
ATOM 2408 N N . GLN A 1 310 ? -4.557 21.050 4.077 1.00 30.41 310 GLN A N 1
ATOM 2409 C CA . GLN A 1 310 ? -4.384 22.375 3.484 1.00 30.41 310 GLN A CA 1
ATOM 2410 C C . GLN A 1 310 ? -4.602 23.459 4.536 1.00 30.41 310 GLN A C 1
ATOM 2412 O O . GLN A 1 310 ? -5.588 23.349 5.302 1.00 30.41 310 GLN A O 1
#

pLDDT: mean 71.92, std 21.81, range [25.75, 96.75]

Foldseek 3Di:
DDDDDDDDDDDDDDDDDDDDDDDDDDDDDDDDDDDDDDDDPPPPPDPPPDFDQDQDPDQRKAKDKAWDPAAALQPQKTKIKIFIPRDDQPDLVDKDKWKFFQDLVRDTDTWAWPDADPNRRMTITIDGQLRVLGQKMWMWMDRDPDDTDIHMGGHDQKDWHADDQLQAQVCPPDQDPDPPDPATLFFKKFFAPVVSVVSCVVVVDDSDDNHGIYRGGQDDDWQAWFWWAFNDPVDDDDRIDTFPGTDGPVCQLVRDDPRTHRADQHHDVSSVVVNVNQNPDPPHGMHGHQWTQVPHPSRIIGRRDDNPPD